Protein AF-A0A4R5GE78-F1 (afdb_monomer)

pLDDT: mean 82.16, std 12.87, range [42.41, 97.12]

Mean predicted aligned error: 16.61 Å

Secondary structure (DSSP, 8-state):
-----SHHHHHHHHHHHHHHHT-TT--HHHHHHHHHHHHHHHHHHH---S-----SHHHHHHHHHHHHHHHHHHHHHHHHHHHHHHHHHHHHHHHHHHHHHHHHHHHHHH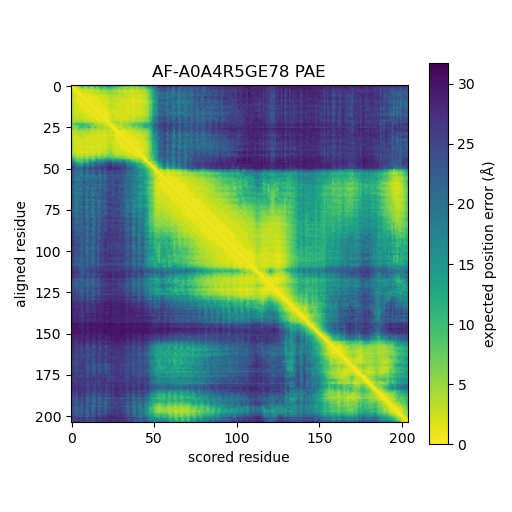--TT--EEE-SS-EEE---PPP-PPP-S-GGGS-TTTS-TT-------HHHHHHHEEEETTEEEETTT--B---TT------------PPP---

Structure (mmCIF, N/CA/C/O backbone):
data_AF-A0A4R5GE78-F1
#
_entry.id   AF-A0A4R5GE78-F1
#
loop_
_atom_site.group_PDB
_atom_site.id
_atom_site.type_symbol
_atom_site.label_atom_id
_atom_site.label_alt_id
_atom_site.label_comp_id
_atom_site.label_asym_id
_atom_site.label_entity_id
_atom_site.label_seq_id
_atom_site.pdbx_PDB_ins_code
_atom_site.Cartn_x
_atom_site.Cartn_y
_atom_site.Cartn_z
_atom_site.occupancy
_atom_site.B_iso_or_equiv
_atom_site.auth_seq_id
_atom_site.auth_comp_id
_atom_site.auth_asym_id
_atom_site.auth_atom_id
_atom_site.pdbx_PDB_model_num
ATOM 1 N N . MET A 1 1 ? -2.179 24.490 31.972 1.00 60.34 1 MET A N 1
ATOM 2 C CA . MET A 1 1 ? -2.503 24.981 30.614 1.00 60.34 1 MET A CA 1
ATOM 3 C C . MET A 1 1 ? -1.397 24.641 29.632 1.00 60.34 1 MET A C 1
ATOM 5 O O . MET A 1 1 ? -0.416 25.366 29.504 1.00 60.34 1 MET A O 1
ATOM 9 N N . THR A 1 2 ? -1.555 23.498 28.977 1.00 76.25 2 THR A N 1
ATOM 10 C CA . THR A 1 2 ? -0.694 23.026 27.890 1.00 76.25 2 THR A CA 1
ATOM 11 C C . THR A 1 2 ? -1.204 23.638 26.585 1.00 76.25 2 THR A C 1
ATOM 13 O O . THR A 1 2 ? -2.375 23.467 26.272 1.00 76.25 2 THR A O 1
ATOM 16 N N . THR A 1 3 ? -0.372 24.356 25.832 1.00 85.44 3 THR A N 1
ATOM 17 C CA . THR A 1 3 ? -0.759 24.931 24.528 1.00 85.44 3 THR A CA 1
ATOM 18 C C . THR A 1 3 ? -0.203 24.057 23.404 1.00 85.44 3 THR A C 1
ATOM 20 O O . THR A 1 3 ? 0.955 23.647 23.466 1.00 85.44 3 THR A O 1
ATOM 23 N N . ILE A 1 4 ? -1.021 23.748 22.394 1.00 89.06 4 ILE A N 1
ATOM 24 C CA . ILE A 1 4 ? -0.635 22.939 21.228 1.00 89.06 4 ILE A CA 1
ATOM 25 C C . ILE A 1 4 ? -0.447 23.880 20.038 1.00 89.06 4 ILE A C 1
ATOM 27 O O . ILE A 1 4 ? -1.388 24.556 19.641 1.00 89.06 4 ILE A O 1
ATOM 31 N N . GLU A 1 5 ? 0.752 23.916 19.458 1.00 87.25 5 GLU A N 1
ATOM 32 C CA . GLU A 1 5 ? 1.089 24.816 18.341 1.00 87.25 5 GLU A CA 1
ATOM 33 C C . GLU A 1 5 ? 1.357 24.049 17.032 1.00 87.25 5 GLU A C 1
ATOM 35 O O . GLU A 1 5 ? 1.307 24.612 15.940 1.00 87.25 5 GLU A O 1
ATOM 40 N N . THR A 1 6 ? 1.624 22.742 17.114 1.00 89.81 6 THR A N 1
ATOM 41 C CA . THR A 1 6 ? 1.999 21.896 15.969 1.00 89.81 6 THR A CA 1
ATOM 42 C C . THR A 1 6 ? 1.173 20.611 15.896 1.00 89.81 6 THR A C 1
ATOM 44 O O . THR A 1 6 ? 0.677 20.104 16.902 1.00 89.81 6 THR A O 1
ATOM 47 N N . HIS A 1 7 ? 1.071 20.028 14.696 1.00 86.38 7 HIS A N 1
ATOM 48 C CA . HIS A 1 7 ? 0.316 18.787 14.486 1.00 86.38 7 HIS A CA 1
ATOM 49 C C . HIS A 1 7 ? 0.937 17.579 15.214 1.00 86.38 7 HIS A C 1
ATOM 51 O O . HIS A 1 7 ? 0.228 16.679 15.654 1.00 86.38 7 HIS A O 1
ATOM 57 N N . GLU A 1 8 ? 2.259 17.567 15.389 1.00 90.62 8 GLU A N 1
ATOM 58 C CA . GLU A 1 8 ? 2.961 16.524 16.145 1.00 90.62 8 GLU A CA 1
ATOM 59 C C . GLU A 1 8 ? 2.615 16.584 17.642 1.00 90.62 8 GLU A C 1
ATOM 61 O O . GLU A 1 8 ? 2.296 15.561 18.247 1.00 90.62 8 GLU A O 1
ATOM 66 N N . GLN A 1 9 ? 2.568 17.791 18.221 1.00 91.62 9 GLN A N 1
ATOM 67 C CA . GLN A 1 9 ? 2.112 18.007 19.600 1.00 91.62 9 GLN A CA 1
ATOM 68 C C . GLN A 1 9 ? 0.644 17.607 19.787 1.00 91.62 9 GLN A C 1
ATOM 70 O O . GLN A 1 9 ? 0.288 17.052 20.822 1.00 91.62 9 GLN A O 1
ATOM 75 N N . TYR A 1 10 ? -0.196 17.836 18.777 1.00 91.31 10 TYR A N 1
ATOM 76 C CA . TYR A 1 10 ? -1.591 17.402 18.776 1.00 91.31 10 TYR A CA 1
ATOM 77 C C . TYR A 1 10 ? -1.736 15.874 18.829 1.00 91.31 10 TYR A C 1
ATOM 79 O O . TYR A 1 10 ? -2.500 15.352 19.643 1.00 91.31 10 TYR A O 1
ATOM 87 N N . LEU A 1 11 ? -0.981 15.142 18.003 1.00 92.19 11 LEU A N 1
ATOM 88 C CA . LEU A 1 11 ? -1.004 13.675 18.014 1.00 92.19 11 LEU A CA 1
ATOM 89 C C . LEU A 1 11 ? -0.501 13.117 19.351 1.00 92.19 11 LEU A C 1
ATOM 91 O O . LEU A 1 11 ? -1.124 12.213 19.909 1.00 92.19 11 LEU A O 1
ATOM 95 N N . ALA A 1 12 ? 0.570 13.699 19.897 1.00 92.31 12 ALA A N 1
ATOM 96 C CA . ALA A 1 12 ? 1.090 13.331 21.210 1.00 92.31 12 ALA A CA 1
ATOM 97 C C . ALA A 1 12 ? 0.071 13.604 22.332 1.00 92.31 12 ALA A C 1
ATOM 99 O O . ALA A 1 12 ? -0.123 12.758 23.204 1.00 92.31 12 ALA A O 1
ATOM 100 N N . ALA A 1 13 ? -0.632 14.741 22.285 1.00 91.12 13 ALA A N 1
ATOM 101 C CA . ALA A 1 13 ? -1.679 15.078 23.248 1.00 91.12 13 ALA A CA 1
ATOM 102 C C . ALA A 1 13 ? -2.866 14.106 23.174 1.00 91.12 13 ALA A C 1
ATOM 104 O O . ALA A 1 13 ? -3.353 13.665 24.213 1.00 91.12 13 ALA A O 1
ATOM 105 N N . LYS A 1 14 ? -3.296 13.706 21.967 1.00 92.38 14 LYS A N 1
ATOM 106 C CA . LYS A 1 14 ? -4.355 12.698 21.783 1.00 92.38 14 LYS A CA 1
ATOM 107 C C . LYS A 1 14 ? -3.970 11.332 22.329 1.00 92.38 14 LYS A C 1
ATOM 109 O O . LYS A 1 14 ? -4.778 10.688 22.994 1.00 92.38 14 LYS A O 1
ATOM 114 N N . GLN A 1 15 ? -2.743 10.898 22.059 1.00 93.12 15 GLN A N 1
ATOM 115 C CA . GLN A 1 15 ? -2.239 9.636 22.581 1.00 93.12 15 GLN A CA 1
ATOM 116 C C . GLN A 1 15 ? -2.170 9.670 24.115 1.00 93.12 15 GLN A C 1
ATOM 118 O O . GLN A 1 15 ? -2.665 8.757 24.769 1.00 93.12 15 GLN A O 1
ATOM 123 N N . ARG A 1 16 ? -1.665 10.768 24.688 1.00 91.44 16 ARG A N 1
ATOM 124 C CA . ARG A 1 16 ? -1.588 10.965 26.139 1.00 91.44 16 ARG A CA 1
ATOM 125 C C . ARG A 1 16 ? -2.962 11.019 26.809 1.00 91.44 16 ARG A C 1
ATOM 127 O O . ARG A 1 16 ? -3.132 10.439 27.876 1.00 91.44 16 ARG A O 1
ATOM 134 N N . PHE A 1 17 ? -3.935 11.685 26.190 1.00 92.19 17 PHE A N 1
ATOM 135 C CA . PHE A 1 17 ? -5.316 11.717 26.672 1.00 92.19 17 PHE A CA 1
ATOM 136 C C . PHE A 1 17 ? -5.906 10.303 26.735 1.00 92.19 17 PHE A C 1
ATOM 138 O O . PHE A 1 17 ? -6.470 9.922 27.753 1.00 92.19 17 PHE A O 1
ATOM 145 N N . HIS A 1 18 ? -5.707 9.498 25.687 1.00 89.06 18 HIS A N 1
ATOM 146 C CA . HIS A 1 18 ? -6.187 8.117 25.650 1.00 89.06 18 HIS A CA 1
ATOM 147 C C . HIS A 1 18 ? -5.519 7.221 26.704 1.00 89.06 18 HIS A C 1
ATOM 149 O O . HIS A 1 18 ? -6.178 6.379 27.304 1.00 89.06 18 HIS A O 1
ATOM 155 N N . GLU A 1 19 ? -4.222 7.410 26.948 1.00 91.06 19 GLU A N 1
ATOM 156 C CA . GLU A 1 19 ? -3.491 6.691 27.997 1.00 91.06 19 GLU A CA 1
ATOM 157 C C . GLU A 1 19 ? -3.991 7.046 29.403 1.00 91.06 19 GLU A C 1
ATOM 159 O O . GLU A 1 19 ? -4.100 6.161 30.248 1.00 91.06 19 GLU A O 1
ATOM 164 N N . LEU A 1 20 ? -4.292 8.323 29.658 1.00 89.19 20 LEU A N 1
ATOM 165 C CA . LEU A 1 20 ? -4.816 8.785 30.945 1.00 89.19 20 LEU A CA 1
ATOM 166 C C . LEU A 1 20 ? -6.263 8.339 31.166 1.00 89.19 20 LEU A C 1
ATOM 168 O O . LEU A 1 20 ? -6.591 7.898 32.256 1.00 89.19 20 LEU A O 1
ATOM 172 N N . ASP A 1 21 ? -7.108 8.378 30.140 1.00 87.50 21 ASP A N 1
ATOM 173 C CA . ASP A 1 21 ? -8.506 7.929 30.221 1.00 87.50 21 ASP A CA 1
ATOM 174 C C . ASP A 1 21 ? -8.623 6.433 30.583 1.00 87.50 21 ASP A C 1
ATOM 176 O O . ASP A 1 21 ? -9.570 5.999 31.234 1.00 87.50 21 ASP A O 1
ATOM 180 N N . GLN A 1 22 ? -7.611 5.635 30.227 1.00 89.19 22 GLN A N 1
ATOM 181 C CA . GLN A 1 22 ? -7.525 4.219 30.595 1.00 89.19 22 GLN A CA 1
ATOM 182 C C . GLN A 1 22 ? -6.991 3.968 32.015 1.00 89.19 22 GLN A C 1
ATOM 184 O O . GLN A 1 22 ? -7.049 2.834 32.497 1.00 89.19 22 GLN A O 1
ATOM 189 N N . GLN A 1 23 ? -6.457 4.983 32.698 1.00 90.00 23 GLN A N 1
ATOM 190 C CA . GLN A 1 23 ? -5.950 4.857 34.064 1.00 90.00 23 GLN A CA 1
ATOM 191 C C . GLN A 1 23 ? -7.056 5.175 35.077 1.00 90.00 23 GLN A C 1
ATOM 193 O O . GLN A 1 23 ? -7.615 6.265 35.086 1.00 90.00 23 GLN A O 1
ATOM 198 N N . ALA A 1 24 ? -7.332 4.239 35.991 1.00 74.94 24 ALA A N 1
ATOM 199 C CA . ALA A 1 24 ? -8.405 4.377 36.984 1.00 74.94 24 ALA A CA 1
ATOM 200 C C . ALA A 1 24 ? -8.218 5.553 37.971 1.00 74.94 24 ALA A C 1
ATOM 202 O O . ALA A 1 24 ? -9.205 6.057 38.499 1.00 74.94 24 ALA A O 1
ATOM 203 N N . ASP A 1 25 ? -6.974 5.999 38.186 1.00 83.12 25 ASP A N 1
ATOM 204 C CA . ASP A 1 25 ? -6.605 7.087 39.108 1.00 83.12 25 ASP A CA 1
ATOM 205 C C . ASP A 1 25 ? -6.179 8.376 38.375 1.00 83.12 25 ASP A C 1
ATOM 207 O O . ASP A 1 25 ? -5.467 9.216 38.935 1.00 83.12 25 ASP A O 1
ATOM 211 N N . ALA A 1 26 ? -6.552 8.539 37.103 1.00 83.56 26 ALA A N 1
ATOM 212 C CA . ALA A 1 26 ? -6.172 9.725 36.346 1.00 83.56 26 ALA A CA 1
ATOM 213 C C . ALA A 1 26 ? -6.749 11.005 36.964 1.00 83.56 26 ALA A C 1
ATOM 215 O O . ALA A 1 26 ? -7.922 11.074 37.336 1.00 83.56 26 ALA A O 1
ATOM 216 N N . SER A 1 27 ? -5.910 12.041 37.046 1.00 89.62 27 SER A N 1
ATOM 217 C CA . SER A 1 27 ? -6.323 13.351 37.544 1.00 89.62 27 SER A CA 1
ATOM 218 C C . SER A 1 27 ? -7.380 13.956 36.611 1.00 89.62 27 SER A C 1
ATOM 220 O O . SER A 1 27 ? -7.072 14.220 35.442 1.00 89.62 27 SER A O 1
ATOM 222 N N . PRO A 1 28 ? -8.602 14.244 37.102 1.00 86.31 28 PRO A N 1
ATOM 223 C CA . PRO A 1 28 ? -9.644 14.867 36.286 1.00 86.31 28 PRO A CA 1
ATOM 224 C C . PRO A 1 28 ? -9.225 16.233 35.729 1.00 86.31 28 PRO A C 1
ATOM 226 O O . PRO A 1 28 ? -9.647 16.620 34.641 1.00 86.31 28 PRO A O 1
ATOM 229 N N . GLU A 1 29 ? -8.366 16.954 36.454 1.00 88.38 29 GLU A N 1
ATOM 230 C CA . GLU A 1 29 ? -7.838 18.252 36.028 1.00 88.38 29 GLU A CA 1
ATOM 231 C C . GLU A 1 29 ? -6.901 18.115 34.820 1.00 88.38 29 GLU A C 1
ATOM 233 O O . GLU A 1 29 ? -6.983 18.910 33.888 1.00 88.38 29 GLU A O 1
ATOM 238 N N . GLU A 1 30 ? -6.060 17.075 34.781 1.00 86.75 30 GLU A N 1
ATOM 239 C CA . GLU A 1 30 ? -5.123 16.841 33.672 1.00 86.75 30 GLU A CA 1
ATOM 240 C C . GLU A 1 30 ? -5.860 16.411 32.395 1.00 86.75 30 GLU A C 1
ATOM 242 O O . GLU A 1 30 ? -5.552 16.898 31.304 1.00 86.75 30 GLU A O 1
ATOM 247 N N . LEU A 1 31 ? -6.883 15.558 32.532 1.00 87.00 31 LEU A N 1
ATOM 248 C CA . LEU A 1 31 ? -7.769 15.176 31.428 1.00 87.00 31 LEU A CA 1
ATOM 249 C C . LEU A 1 31 ? -8.521 16.387 30.865 1.00 87.00 31 LEU A C 1
ATOM 251 O O . LEU A 1 31 ? -8.582 16.564 29.648 1.00 87.00 31 LEU A O 1
ATOM 255 N N . SER A 1 32 ? -9.051 17.242 31.744 1.00 86.81 32 SER A N 1
ATOM 256 C CA . SER A 1 32 ? -9.764 18.463 31.357 1.00 86.81 32 SER A CA 1
ATOM 257 C C . SER A 1 32 ? -8.853 19.465 30.637 1.00 86.81 32 SER A C 1
ATOM 259 O O . SER A 1 32 ? -9.245 20.035 29.613 1.00 86.81 32 SER A O 1
ATOM 261 N N . ASP A 1 33 ? -7.629 19.668 31.131 1.00 88.44 33 ASP A N 1
ATOM 262 C CA . ASP A 1 33 ? -6.643 20.564 30.518 1.00 88.44 33 ASP A CA 1
ATOM 263 C C . ASP A 1 33 ? -6.216 20.065 29.126 1.00 88.44 33 ASP A C 1
ATOM 265 O O . ASP A 1 33 ? -6.156 20.852 28.177 1.00 88.44 33 ASP A O 1
ATOM 269 N N . LEU A 1 34 ? -5.960 18.759 28.978 1.00 89.19 34 LEU A N 1
ATOM 270 C CA . LEU A 1 34 ? -5.594 18.151 27.694 1.00 89.19 34 LEU A CA 1
ATOM 271 C C . LEU A 1 34 ? -6.744 18.191 26.689 1.00 89.19 34 LEU A C 1
ATOM 273 O O . LEU A 1 34 ? -6.526 18.569 25.538 1.00 89.19 34 LEU A O 1
ATOM 277 N N . ALA A 1 35 ? -7.963 17.853 27.115 1.00 88.56 35 ALA A N 1
ATOM 278 C CA . ALA A 1 35 ? -9.145 17.934 26.263 1.00 88.56 35 ALA A CA 1
ATOM 279 C C . ALA A 1 35 ? -9.354 19.363 25.742 1.00 88.56 35 ALA A C 1
ATOM 281 O O . ALA A 1 35 ? -9.563 19.559 24.546 1.00 88.56 35 ALA A O 1
ATOM 282 N N . SER A 1 36 ? -9.218 20.364 26.617 1.00 87.88 36 SER A N 1
ATOM 283 C CA . SER A 1 36 ? -9.362 21.778 26.251 1.00 87.88 36 SER A CA 1
ATOM 284 C C . SER A 1 36 ? -8.300 22.227 25.243 1.00 87.88 36 SER A C 1
ATOM 286 O O . SER A 1 36 ? -8.618 22.923 24.281 1.00 87.88 36 SER A O 1
ATOM 288 N N . ALA A 1 37 ? -7.047 21.799 25.421 1.00 88.25 37 ALA A N 1
ATOM 289 C CA . ALA A 1 37 ? -5.952 22.122 24.508 1.00 88.25 37 ALA A CA 1
ATOM 290 C C . ALA A 1 37 ? -6.121 21.475 23.122 1.00 88.25 37 ALA A C 1
ATOM 292 O O . ALA A 1 37 ? -5.881 22.120 22.100 1.00 88.25 37 ALA A O 1
ATOM 293 N N . ILE A 1 38 ? -6.558 20.210 23.084 1.00 88.38 38 ILE A N 1
ATOM 294 C CA . ILE A 1 38 ? -6.861 19.481 21.844 1.00 88.38 38 ILE A CA 1
ATOM 295 C C . ILE A 1 38 ? -8.002 20.177 21.100 1.00 88.38 38 ILE A C 1
ATOM 297 O O . ILE A 1 38 ? -7.873 20.435 19.905 1.00 88.38 38 ILE A O 1
ATOM 301 N N . LEU A 1 39 ? -9.081 20.522 21.808 1.00 84.38 39 LEU A N 1
ATOM 302 C CA . LEU A 1 39 ? -10.242 21.200 21.233 1.00 84.38 39 LEU A CA 1
ATOM 303 C C . LEU A 1 39 ? -9.879 22.569 20.650 1.00 84.38 39 LEU A C 1
ATOM 305 O O . LEU A 1 39 ? -10.253 22.851 19.515 1.00 84.38 39 LEU A O 1
ATOM 309 N N . ALA A 1 40 ? -9.110 23.386 21.375 1.00 84.62 40 ALA A N 1
ATOM 310 C CA . ALA A 1 40 ? -8.680 24.699 20.892 1.00 84.62 40 ALA A CA 1
ATOM 311 C C . ALA A 1 40 ? -7.857 24.601 19.593 1.00 84.62 40 ALA A C 1
ATOM 313 O O . ALA A 1 40 ? -8.084 25.361 18.652 1.00 84.62 40 ALA A O 1
ATOM 314 N N . TYR A 1 41 ? -6.947 23.623 19.504 1.00 82.88 41 TYR A N 1
ATOM 315 C CA . TYR A 1 41 ? -6.156 23.386 18.294 1.00 82.88 41 TYR A CA 1
ATOM 316 C C . TYR A 1 41 ? -7.009 22.879 17.117 1.00 82.88 41 TYR A C 1
ATOM 318 O O . TYR A 1 41 ? -6.819 23.304 15.975 1.00 82.88 41 TYR A O 1
ATOM 326 N N . GLU A 1 42 ? -7.968 21.982 17.371 1.00 81.75 42 GLU A N 1
ATOM 327 C CA . GLU A 1 42 ? -8.908 21.503 16.347 1.00 81.75 42 GLU A CA 1
ATOM 328 C C . GLU A 1 42 ? -9.822 22.627 15.834 1.00 81.75 42 GLU A C 1
ATOM 330 O O . GLU A 1 42 ? -10.112 22.698 14.638 1.00 81.75 42 GLU A O 1
ATOM 335 N N . GLU A 1 43 ? -10.241 23.536 16.709 1.00 75.00 43 GLU A N 1
ATOM 336 C CA . GLU A 1 43 ? -11.065 24.686 16.343 1.00 75.00 43 GLU A CA 1
ATOM 337 C C . GLU A 1 43 ? -10.292 25.678 15.458 1.00 75.00 43 GLU A C 1
ATOM 339 O O . GLU A 1 43 ? -10.798 26.086 14.410 1.00 75.00 43 GLU A O 1
ATOM 344 N N . GLU A 1 44 ? -9.044 25.997 15.818 1.00 73.00 44 GLU A N 1
ATOM 345 C CA . GLU A 1 44 ? -8.219 26.983 15.110 1.00 73.00 44 GLU A CA 1
ATOM 346 C C . GLU A 1 44 ? -7.686 26.474 13.759 1.00 73.00 44 GLU A C 1
ATOM 348 O O . GLU A 1 44 ? -7.692 27.207 12.768 1.00 73.00 44 GLU A O 1
ATOM 353 N N . VAL A 1 45 ? -7.251 25.210 13.683 1.00 66.31 45 VAL A N 1
ATOM 354 C CA . VAL A 1 45 ? -6.593 24.664 12.480 1.00 66.31 45 VAL A CA 1
ATOM 355 C C . VAL A 1 45 ? -7.577 23.988 11.525 1.00 66.31 45 VAL A C 1
ATOM 357 O O . VAL A 1 45 ? -7.379 24.016 10.309 1.00 66.31 45 VAL A O 1
ATOM 360 N N . ILE A 1 46 ? -8.633 23.361 12.051 1.00 57.25 46 ILE A N 1
ATOM 361 C CA . ILE A 1 46 ? -9.522 22.488 11.267 1.00 57.25 46 ILE A CA 1
ATOM 362 C C . ILE A 1 46 ? -10.909 23.133 11.066 1.00 57.25 46 ILE A C 1
ATOM 364 O O . ILE A 1 46 ? -11.654 22.717 10.177 1.00 57.25 46 ILE A O 1
ATOM 368 N N . GLY A 1 47 ? -11.252 24.198 11.805 1.00 49.75 47 GLY A N 1
ATOM 369 C CA . GLY A 1 47 ? -12.548 24.877 11.676 1.00 49.75 47 GLY A CA 1
ATOM 370 C C . GLY A 1 47 ? -13.715 23.987 12.114 1.00 49.75 47 GLY A C 1
ATOM 371 O O . GLY A 1 47 ? -14.772 23.958 11.472 1.00 49.75 47 GLY A O 1
ATOM 372 N N . VAL A 1 48 ? -13.505 23.199 13.172 1.00 48.41 48 VAL A N 1
ATOM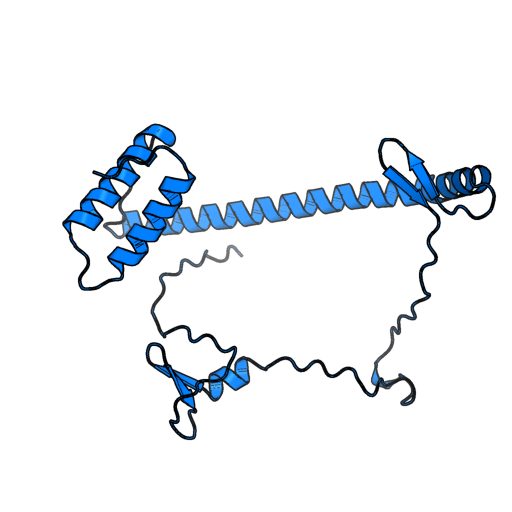 373 C CA . VAL A 1 48 ? -14.469 22.204 13.652 1.00 48.41 48 VAL A CA 1
ATOM 374 C C . VAL A 1 48 ? -15.633 22.909 14.353 1.00 48.41 48 VAL A C 1
ATOM 376 O O . VAL A 1 48 ? -15.515 23.391 15.473 1.00 48.41 48 VAL A O 1
ATOM 379 N N . LYS A 1 49 ? -16.793 22.958 13.682 1.00 51.09 49 LYS A N 1
ATOM 380 C CA . LYS A 1 49 ? -18.097 23.238 14.315 1.00 51.09 49 LYS A CA 1
ATOM 381 C C . LYS A 1 49 ? -18.318 22.276 15.495 1.00 51.09 49 LYS A C 1
ATOM 383 O O . LYS A 1 49 ? -17.862 21.139 15.383 1.00 51.09 49 LYS A O 1
ATOM 388 N N . PRO A 1 50 ? -19.029 22.692 16.568 1.00 51.59 50 PRO A N 1
ATOM 389 C CA . PRO A 1 50 ? -19.082 21.987 17.849 1.00 51.59 50 PRO A CA 1
ATOM 390 C C . PRO A 1 50 ? -19.236 20.480 17.669 1.00 51.59 50 PRO A C 1
ATOM 392 O O . PRO A 1 50 ? -20.102 20.034 16.909 1.00 51.59 50 PRO A O 1
ATOM 395 N N . ALA A 1 51 ? -18.341 19.749 18.340 1.00 62.78 51 ALA A N 1
ATOM 396 C CA . ALA A 1 51 ? -18.163 18.311 18.241 1.00 62.78 51 ALA A CA 1
ATOM 397 C C . ALA A 1 51 ? -19.517 17.597 18.198 1.00 62.78 51 ALA A C 1
ATOM 399 O O . ALA A 1 51 ? -20.333 17.704 19.112 1.00 62.78 51 ALA A O 1
ATOM 400 N N . PHE A 1 52 ? -19.767 16.894 17.098 1.00 70.00 52 PHE A N 1
ATOM 401 C CA . PHE A 1 52 ? -20.893 15.983 17.020 1.00 70.00 52 PHE A CA 1
ATOM 402 C C . PHE A 1 52 ? -20.693 14.893 18.080 1.00 70.00 52 PHE A C 1
ATOM 404 O O . PHE A 1 52 ? -19.703 14.164 18.037 1.00 70.00 52 PHE A O 1
ATOM 411 N N . GLU A 1 53 ? -21.620 14.797 19.028 1.00 84.31 53 GLU A N 1
ATOM 412 C CA . GLU A 1 53 ? -21.623 13.773 20.070 1.00 84.31 53 GLU A CA 1
ATOM 413 C C . GLU A 1 53 ? -22.651 12.687 19.730 1.00 84.31 53 GLU A C 1
ATOM 415 O O . GLU A 1 53 ? -23.795 12.982 19.372 1.00 84.31 53 GLU A O 1
ATOM 420 N N . VAL A 1 54 ? -22.245 11.422 19.860 1.00 85.44 54 VAL A N 1
ATOM 421 C CA . VAL A 1 54 ? -23.149 10.271 19.753 1.00 85.44 54 VAL A CA 1
ATOM 422 C C . VAL A 1 54 ? -23.807 10.056 21.111 1.00 85.44 54 VAL A C 1
ATOM 424 O O . VAL A 1 54 ? -23.174 9.550 22.032 1.00 85.44 54 VAL A O 1
ATOM 427 N N . ARG A 1 55 ? -25.073 10.448 21.239 1.00 90.38 55 ARG A N 1
ATOM 428 C CA . ARG A 1 55 ? -25.800 10.481 22.523 1.00 90.38 55 ARG A CA 1
ATOM 429 C C . ARG A 1 55 ? -27.099 9.678 22.533 1.00 90.38 55 ARG A C 1
ATOM 431 O O . ARG A 1 55 ? -27.654 9.405 23.592 1.00 90.38 55 ARG A O 1
ATOM 438 N N . ASP A 1 56 ? -27.603 9.325 21.360 1.00 91.38 56 ASP A N 1
ATOM 439 C CA . ASP A 1 56 ? -28.880 8.647 21.157 1.00 91.38 56 ASP A CA 1
ATOM 440 C C . ASP A 1 56 ? -28.791 7.670 19.970 1.00 91.38 56 ASP A C 1
ATOM 442 O O . ASP A 1 56 ? -27.773 7.583 19.277 1.00 91.38 56 ASP A O 1
ATOM 446 N N . LEU A 1 57 ? -29.850 6.885 19.751 1.00 91.81 57 LEU A N 1
ATOM 447 C CA . LEU A 1 57 ? -29.873 5.892 18.673 1.00 91.81 57 LEU A CA 1
ATOM 448 C C . LEU A 1 57 ? -29.786 6.534 17.282 1.00 91.81 57 LEU A C 1
ATOM 450 O O . LEU A 1 57 ? -29.201 5.936 16.381 1.00 91.81 57 LEU A O 1
ATOM 454 N N . ASP A 1 58 ? -30.310 7.746 17.112 1.00 86.81 58 ASP A N 1
ATOM 455 C CA . ASP A 1 58 ? -30.294 8.449 15.829 1.00 86.81 58 ASP A CA 1
ATOM 456 C C . ASP A 1 58 ? -28.872 8.910 15.478 1.00 86.81 58 ASP A C 1
ATOM 458 O O . ASP A 1 58 ? -28.380 8.675 14.372 1.00 86.81 58 ASP A O 1
ATOM 462 N N . THR A 1 59 ? -28.162 9.500 16.442 1.00 86.44 59 THR A N 1
ATOM 463 C CA . THR A 1 59 ? -26.757 9.905 16.295 1.00 86.44 59 THR A CA 1
ATOM 464 C C . THR A 1 59 ? -25.819 8.704 16.155 1.00 86.44 59 THR A C 1
ATOM 466 O O . THR A 1 59 ? -24.850 8.775 15.393 1.00 86.44 59 THR A O 1
ATOM 469 N N . LEU A 1 60 ? -26.130 7.571 16.795 1.00 87.12 60 LEU A N 1
ATOM 470 C CA . LEU A 1 60 ? -25.409 6.310 16.592 1.00 87.12 60 LEU A CA 1
ATOM 471 C C . LEU A 1 60 ? -25.655 5.731 15.191 1.00 87.12 60 LEU A C 1
ATOM 473 O O . LEU A 1 60 ? -24.709 5.293 14.534 1.00 87.12 60 LEU A O 1
ATOM 477 N N . SER A 1 61 ? -26.899 5.766 14.705 1.00 86.00 61 SER A N 1
ATOM 478 C CA . SER A 1 61 ? -27.249 5.340 13.345 1.00 86.00 61 SER A CA 1
ATOM 479 C C . SER A 1 61 ? -26.515 6.181 12.302 1.00 86.00 61 SER A C 1
ATOM 481 O O . SER A 1 61 ? -25.915 5.634 11.377 1.00 86.00 61 SER A O 1
ATOM 483 N N . TRP A 1 62 ? -26.488 7.504 12.484 1.00 87.56 62 TRP A N 1
ATOM 484 C CA . TRP A 1 62 ? -25.701 8.407 11.644 1.00 87.56 62 TRP A CA 1
ATOM 485 C C . TRP A 1 62 ? -24.208 8.053 11.663 1.00 87.56 62 TRP A C 1
ATOM 487 O O . TRP A 1 62 ? -23.573 8.014 10.610 1.00 87.56 62 TRP A O 1
ATOM 497 N N . TYR A 1 63 ? -23.638 7.751 12.835 1.00 88.62 63 TYR A N 1
ATOM 498 C CA . TYR A 1 63 ? -22.225 7.377 12.952 1.00 88.62 63 TYR A CA 1
ATOM 499 C C . TYR A 1 63 ? -21.914 6.099 12.162 1.00 88.62 63 TYR A C 1
ATOM 501 O O . TYR A 1 63 ? -20.935 6.055 11.412 1.00 88.62 63 TYR A O 1
ATOM 509 N N . VAL A 1 64 ? -22.771 5.080 12.280 1.00 90.19 64 VAL A N 1
ATOM 510 C CA . VAL A 1 64 ? -22.650 3.819 11.534 1.00 90.19 64 VAL A CA 1
ATOM 511 C C . VAL A 1 64 ? -22.763 4.051 10.026 1.00 90.19 64 VAL A C 1
ATOM 513 O O . VAL A 1 64 ? -21.937 3.535 9.270 1.00 90.19 64 VAL A O 1
ATOM 516 N N . GLU A 1 65 ? -23.728 4.861 9.585 1.00 86.00 65 GLU A N 1
ATOM 517 C CA . GLU A 1 65 ? -23.882 5.247 8.179 1.00 86.00 65 GLU A CA 1
ATOM 518 C C . GLU A 1 65 ? -22.603 5.913 7.655 1.00 86.00 65 GLU A C 1
ATOM 520 O O . GLU A 1 65 ? -22.046 5.485 6.645 1.00 86.00 65 GLU A O 1
ATOM 525 N N . LYS A 1 66 ? -22.066 6.902 8.380 1.00 87.81 66 LYS A N 1
ATOM 526 C CA . LYS A 1 66 ? -20.853 7.620 7.966 1.00 87.81 66 LYS A CA 1
ATOM 527 C C . LYS A 1 66 ? -19.621 6.724 7.934 1.00 87.81 66 LYS A C 1
ATOM 529 O O . LYS A 1 66 ? -18.819 6.840 7.008 1.00 87.81 66 LYS A O 1
ATOM 534 N N . GLN A 1 67 ? -19.468 5.812 8.893 1.00 89.69 67 GLN A N 1
ATOM 535 C CA . GLN A 1 67 ? -18.405 4.803 8.861 1.00 89.69 67 GLN A CA 1
ATOM 536 C C . GLN A 1 67 ? -18.523 3.905 7.622 1.00 89.69 67 GLN A C 1
ATOM 538 O O . GLN A 1 67 ? -17.531 3.680 6.927 1.00 89.69 67 GLN A O 1
ATOM 543 N N . SER A 1 68 ? -19.733 3.445 7.297 1.00 87.75 68 SER A N 1
ATOM 544 C CA . SER A 1 68 ? -19.992 2.626 6.106 1.00 87.75 68 SER A CA 1
ATOM 545 C C . SER A 1 68 ? -19.707 3.383 4.800 1.00 87.75 68 SER A C 1
ATOM 547 O O . SER A 1 68 ? -19.034 2.857 3.904 1.00 87.75 68 SER A O 1
ATOM 549 N N . ASP A 1 69 ? -20.136 4.645 4.709 1.00 87.25 69 ASP A N 1
ATOM 550 C CA . ASP A 1 69 ? -19.871 5.536 3.574 1.00 87.25 69 ASP A CA 1
ATOM 551 C C . ASP A 1 69 ? -18.367 5.713 3.341 1.00 87.25 69 ASP A C 1
ATOM 553 O O . ASP A 1 69 ? -17.873 5.602 2.211 1.00 87.25 69 ASP A O 1
ATOM 557 N N . LEU A 1 70 ? -17.622 5.985 4.418 1.00 88.50 70 LEU A N 1
ATOM 558 C CA . LEU A 1 70 ? -16.175 6.167 4.374 1.00 88.50 70 LEU A CA 1
ATOM 559 C C . LEU A 1 70 ? -15.460 4.871 3.988 1.00 88.50 70 LEU A C 1
ATOM 561 O O . LEU A 1 70 ? -14.592 4.905 3.115 1.00 88.50 70 LEU A O 1
ATOM 565 N N . ALA A 1 71 ? -15.858 3.727 4.548 1.00 87.81 71 ALA A N 1
ATOM 566 C CA . ALA A 1 71 ? -15.291 2.429 4.188 1.00 87.81 71 ALA A CA 1
ATOM 567 C C . ALA A 1 71 ? -15.506 2.115 2.695 1.00 87.81 71 ALA A C 1
ATOM 569 O O . ALA A 1 71 ? -14.589 1.682 1.991 1.00 87.81 71 ALA A O 1
ATOM 570 N N . SER A 1 72 ? -16.700 2.406 2.176 1.00 88.38 72 SER A N 1
ATOM 571 C CA . SER A 1 72 ? -17.036 2.247 0.756 1.00 88.38 72 SER A CA 1
ATOM 572 C C . SER A 1 72 ? -16.262 3.222 -0.133 1.00 88.38 72 SER A C 1
ATOM 574 O O . SER A 1 72 ? -15.820 2.875 -1.231 1.00 88.38 72 SER A O 1
ATOM 576 N N . LYS A 1 73 ? -16.041 4.455 0.336 1.00 89.00 73 LYS A N 1
ATOM 577 C CA . LYS A 1 73 ? -15.187 5.435 -0.345 1.00 89.00 73 LYS A CA 1
ATOM 578 C C . LYS A 1 73 ? -13.737 4.955 -0.433 1.00 89.00 73 LYS A C 1
ATOM 580 O O . LYS A 1 73 ? -13.168 5.047 -1.518 1.00 89.00 73 LYS A O 1
ATOM 585 N N . ILE A 1 74 ? -13.175 4.399 0.644 1.00 87.69 74 ILE A N 1
ATOM 586 C CA . ILE A 1 74 ? -11.822 3.817 0.652 1.00 87.69 74 ILE A CA 1
ATOM 587 C C . ILE A 1 74 ? -11.719 2.711 -0.401 1.00 87.69 74 ILE A C 1
ATOM 589 O O . ILE A 1 74 ? -10.879 2.809 -1.291 1.00 87.69 74 ILE A O 1
ATOM 593 N N . LYS A 1 75 ? -12.633 1.732 -0.391 1.00 90.88 75 LYS A N 1
ATOM 594 C CA . LYS A 1 75 ? -12.633 0.636 -1.377 1.00 90.88 75 LYS A CA 1
ATOM 595 C C . LYS A 1 75 ? -12.698 1.130 -2.824 1.00 90.88 75 LYS A C 1
ATOM 597 O O . LYS A 1 75 ? -12.008 0.600 -3.692 1.00 90.88 75 LYS A O 1
ATOM 602 N N . ARG A 1 76 ? -13.511 2.157 -3.107 1.00 93.06 76 ARG A N 1
ATOM 603 C CA . ARG A 1 76 ? -13.580 2.765 -4.448 1.00 93.06 76 ARG A CA 1
ATOM 604 C C . ARG A 1 76 ? -12.253 3.400 -4.853 1.00 93.06 76 ARG A C 1
ATOM 606 O O . ARG A 1 76 ? -11.823 3.203 -5.987 1.00 93.06 76 ARG A O 1
ATOM 613 N N . ILE A 1 77 ? -11.607 4.126 -3.942 1.00 93.38 77 ILE A N 1
ATOM 614 C CA . ILE A 1 77 ? -10.296 4.740 -4.190 1.00 93.38 77 ILE A CA 1
ATOM 615 C C . ILE A 1 77 ? -9.240 3.659 -4.434 1.00 93.38 77 ILE A C 1
ATOM 617 O O . ILE A 1 77 ? -8.488 3.762 -5.398 1.00 93.38 77 ILE A O 1
ATOM 621 N N . GLU A 1 78 ? -9.214 2.596 -3.630 1.00 94.12 78 GLU A N 1
ATOM 622 C CA . GLU A 1 78 ? -8.296 1.466 -3.817 1.00 94.12 78 GLU A CA 1
ATOM 623 C C . GLU A 1 78 ? -8.499 0.786 -5.175 1.00 94.12 78 GLU A C 1
ATOM 625 O O . GLU A 1 78 ? -7.533 0.537 -5.896 1.00 94.12 78 GLU A O 1
ATOM 630 N N . ALA A 1 79 ? -9.752 0.542 -5.570 1.00 93.88 79 ALA A N 1
ATOM 631 C CA . ALA A 1 79 ? -10.074 -0.043 -6.867 1.00 93.88 79 ALA A CA 1
ATOM 632 C C . ALA A 1 79 ? -9.639 0.859 -8.036 1.00 93.88 79 ALA A C 1
ATOM 634 O O . ALA A 1 79 ? -9.080 0.369 -9.023 1.00 93.88 79 ALA A O 1
ATOM 635 N N . GLN A 1 80 ? -9.854 2.173 -7.922 1.00 95.12 80 GLN A N 1
ATOM 636 C CA . GLN A 1 80 ? -9.402 3.157 -8.909 1.00 95.12 80 GLN A CA 1
ATOM 637 C C . GLN A 1 80 ? -7.875 3.211 -8.990 1.00 95.12 80 GLN A C 1
ATOM 639 O O . GLN A 1 80 ? -7.321 3.133 -10.085 1.00 95.12 80 GLN A O 1
ATOM 644 N N . ALA A 1 81 ? -7.185 3.267 -7.851 1.00 94.44 81 ALA A N 1
ATOM 645 C CA . ALA A 1 81 ? -5.728 3.260 -7.792 1.00 94.44 81 ALA A CA 1
ATOM 646 C C . ALA A 1 81 ? -5.151 1.974 -8.403 1.00 94.44 81 ALA A C 1
ATOM 648 O O . ALA A 1 81 ? -4.239 2.028 -9.227 1.00 94.44 81 ALA A O 1
ATOM 649 N N . ALA A 1 82 ? -5.729 0.815 -8.082 1.00 95.06 82 ALA A N 1
ATOM 650 C CA . ALA A 1 82 ? -5.332 -0.464 -8.663 1.00 95.06 82 ALA A CA 1
ATOM 651 C C . ALA A 1 82 ? -5.579 -0.527 -10.180 1.00 95.06 82 ALA A C 1
ATOM 653 O O . ALA A 1 82 ? -4.838 -1.196 -10.901 1.00 95.06 82 ALA A O 1
ATOM 654 N N . ALA A 1 83 ? -6.614 0.141 -10.697 1.00 96.00 83 ALA A N 1
ATOM 655 C CA . ALA A 1 83 ? -6.818 0.282 -12.138 1.00 96.00 83 ALA A CA 1
ATOM 656 C C . ALA A 1 83 ? -5.736 1.165 -12.778 1.00 96.00 83 ALA A C 1
ATOM 658 O O . ALA A 1 83 ? -5.095 0.726 -13.729 1.00 96.00 83 ALA A O 1
ATOM 659 N N . MET A 1 84 ? -5.455 2.336 -12.200 1.00 95.25 84 MET A N 1
ATOM 660 C CA . MET A 1 84 ? -4.415 3.247 -12.692 1.00 95.25 84 MET A CA 1
ATOM 661 C C . MET A 1 84 ? -3.031 2.589 -12.709 1.00 95.25 84 MET A C 1
ATOM 663 O O . MET A 1 84 ? -2.317 2.683 -13.702 1.00 95.25 84 MET A O 1
ATOM 667 N N . ILE A 1 85 ? -2.668 1.861 -11.648 1.00 96.50 85 ILE A N 1
ATOM 668 C CA . ILE A 1 85 ? -1.400 1.117 -11.585 1.00 96.50 85 ILE A CA 1
ATOM 669 C C . ILE A 1 85 ? -1.329 0.072 -12.703 1.00 96.50 85 ILE A C 1
ATOM 671 O O . ILE A 1 85 ? -0.292 -0.060 -13.349 1.00 96.50 85 ILE A O 1
ATOM 675 N N . ARG A 1 86 ? -2.423 -0.658 -12.965 1.00 95.56 86 ARG A N 1
ATOM 676 C CA . ARG A 1 86 ? -2.470 -1.637 -14.063 1.00 95.56 86 ARG A CA 1
ATOM 677 C C . ARG A 1 86 ? -2.293 -0.978 -15.426 1.00 95.56 86 ARG A C 1
ATOM 679 O O . ARG A 1 86 ? -1.605 -1.548 -16.267 1.00 95.56 86 ARG A O 1
ATOM 686 N N . ASP A 1 87 ? -2.888 0.187 -15.650 1.00 97.00 87 ASP A N 1
ATOM 687 C CA . ASP A 1 87 ? -2.762 0.893 -16.926 1.00 97.00 87 ASP A CA 1
ATOM 688 C C . ASP A 1 87 ? -1.344 1.437 -17.134 1.00 97.00 87 ASP A C 1
ATOM 690 O O . ASP A 1 87 ? -0.754 1.195 -18.184 1.00 97.00 87 ASP A O 1
ATOM 694 N N . VAL A 1 88 ? -0.728 2.024 -16.104 1.00 96.50 88 VAL A N 1
ATOM 695 C CA . VAL A 1 88 ? 0.687 2.436 -16.157 1.00 96.50 88 VAL A CA 1
ATOM 696 C C . VAL A 1 88 ? 1.609 1.233 -16.381 1.00 96.50 88 VAL A C 1
ATOM 698 O O . VAL A 1 88 ? 2.542 1.308 -17.180 1.00 96.50 88 VAL A O 1
ATOM 701 N N . GLN A 1 89 ? 1.343 0.092 -15.736 1.00 96.88 89 GLN A N 1
ATOM 702 C CA . GLN A 1 89 ? 2.125 -1.124 -15.966 1.00 96.88 89 GLN A CA 1
ATOM 703 C C . GLN A 1 89 ? 2.001 -1.607 -17.418 1.00 96.88 89 GLN A C 1
ATOM 705 O O . GLN A 1 89 ? 3.006 -1.947 -18.034 1.00 96.88 89 GLN A O 1
ATOM 710 N N . ARG A 1 90 ? 0.797 -1.564 -18.004 1.00 95.81 90 ARG A N 1
ATOM 711 C CA . ARG A 1 90 ? 0.590 -1.884 -19.427 1.00 95.81 90 ARG A CA 1
ATOM 712 C C . ARG A 1 90 ? 1.339 -0.931 -20.351 1.00 95.81 90 ARG A C 1
ATOM 714 O O . ARG A 1 90 ? 1.828 -1.364 -21.391 1.00 95.81 90 ARG A O 1
ATOM 721 N N . GLU A 1 91 ? 1.424 0.351 -20.007 1.00 97.12 91 GLU A N 1
ATOM 722 C CA . GLU A 1 91 ? 2.209 1.318 -20.778 1.00 97.12 91 GLU A CA 1
ATOM 723 C C . GLU A 1 91 ? 3.704 0.994 -20.739 1.00 97.12 91 GLU A 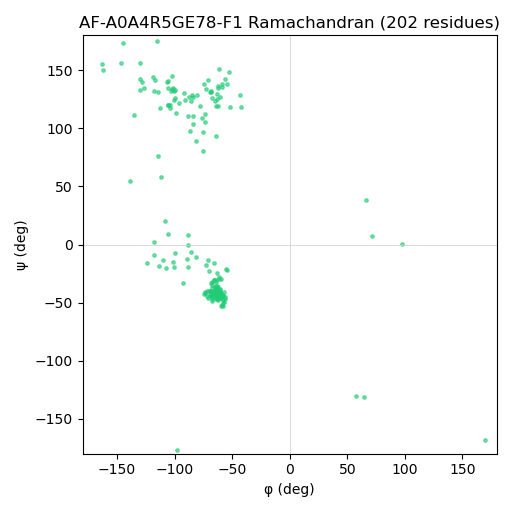C 1
ATOM 725 O O . GLU A 1 91 ? 4.351 1.006 -21.790 1.00 97.12 91 GLU A O 1
ATOM 730 N N . ILE A 1 92 ? 4.235 0.647 -19.561 1.00 94.44 92 ILE A N 1
ATOM 731 C CA . ILE A 1 92 ? 5.622 0.194 -19.385 1.00 94.44 92 ILE A CA 1
ATOM 732 C C . ILE A 1 92 ? 5.877 -1.062 -20.223 1.00 94.44 92 ILE A C 1
ATOM 734 O O . ILE A 1 92 ? 6.788 -1.069 -21.054 1.00 94.44 92 ILE A O 1
ATOM 738 N N . ASP A 1 93 ? 5.037 -2.086 -20.070 1.00 95.06 93 ASP A N 1
ATOM 739 C CA . ASP A 1 93 ? 5.157 -3.349 -20.801 1.00 95.06 93 ASP A CA 1
ATOM 740 C C . ASP A 1 93 ? 5.047 -3.115 -22.319 1.00 95.06 93 ASP A C 1
ATOM 742 O O . ASP A 1 93 ? 5.785 -3.693 -23.116 1.00 95.06 93 ASP A O 1
ATOM 746 N N . GLY A 1 94 ? 4.160 -2.210 -22.743 1.00 94.06 94 GLY A N 1
ATOM 747 C CA . GLY A 1 94 ? 3.994 -1.820 -24.140 1.00 94.06 94 GLY A CA 1
ATOM 748 C C . GLY A 1 94 ? 5.182 -1.033 -24.700 1.00 94.06 94 GLY A C 1
ATOM 749 O O . GLY A 1 94 ? 5.484 -1.137 -25.894 1.00 94.06 94 GLY A O 1
ATOM 750 N N . LEU A 1 95 ? 5.862 -0.229 -23.880 1.00 96.25 95 LEU A N 1
ATOM 751 C CA . LEU A 1 95 ? 7.109 0.442 -24.252 1.00 96.25 95 LEU A CA 1
ATOM 752 C C . LEU A 1 95 ? 8.234 -0.587 -24.433 1.00 96.25 95 LEU A C 1
ATOM 754 O O . LEU A 1 95 ? 8.924 -0.563 -25.454 1.00 96.25 95 LEU A O 1
ATOM 758 N N . GLU A 1 96 ? 8.377 -1.514 -23.486 1.00 94.69 96 GLU A N 1
ATOM 759 C CA . GLU A 1 96 ? 9.362 -2.596 -23.543 1.00 94.69 96 GLU A CA 1
ATOM 760 C C . GLU A 1 96 ? 9.119 -3.514 -24.748 1.00 94.69 96 GLU A C 1
ATOM 762 O O . GLU A 1 96 ? 10.047 -3.789 -25.508 1.00 94.69 96 GLU A O 1
ATOM 767 N N . TYR A 1 97 ? 7.871 -3.907 -25.007 1.00 93.56 97 TYR A N 1
ATOM 768 C CA . TYR A 1 97 ? 7.512 -4.738 -26.158 1.00 93.56 97 TYR A CA 1
ATOM 769 C C . TYR A 1 97 ? 7.868 -4.071 -27.496 1.00 93.56 97 TYR A C 1
ATOM 771 O O . TYR A 1 97 ? 8.465 -4.695 -28.375 1.00 93.56 97 TYR A O 1
ATOM 779 N N . ARG A 1 98 ? 7.535 -2.782 -27.658 1.00 95.88 98 ARG A N 1
ATOM 780 C CA . ARG A 1 98 ? 7.763 -2.051 -28.918 1.00 95.88 98 ARG A CA 1
ATOM 781 C C . ARG A 1 98 ? 9.232 -1.704 -29.141 1.00 95.88 98 ARG A C 1
ATOM 783 O O . ARG A 1 98 ? 9.730 -1.842 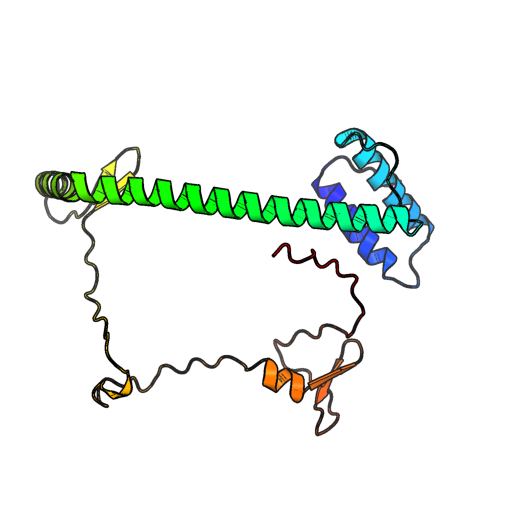-30.259 1.00 95.88 98 ARG A O 1
ATOM 790 N N . PHE A 1 99 ? 9.921 -1.248 -28.096 1.00 96.69 99 PHE A N 1
ATOM 791 C CA . PHE A 1 99 ? 11.230 -0.605 -28.227 1.00 96.69 99 PHE A CA 1
ATOM 792 C C . PHE A 1 99 ? 12.367 -1.338 -27.515 1.00 96.69 99 PHE A C 1
ATOM 794 O O . PHE A 1 99 ? 13.524 -0.995 -27.748 1.00 96.69 99 PHE A O 1
ATOM 801 N N . GLY A 1 100 ? 12.092 -2.360 -26.703 1.00 93.38 100 GLY A N 1
ATOM 802 C CA . GLY A 1 100 ? 13.101 -3.070 -25.911 1.00 93.38 100 GLY A CA 1
ATOM 803 C C . GLY A 1 100 ? 14.237 -3.639 -26.760 1.00 93.38 100 GLY A C 1
ATOM 804 O O . GLY A 1 100 ? 15.405 -3.401 -26.465 1.00 93.38 100 GLY A O 1
ATOM 805 N N . HIS A 1 101 ? 13.915 -4.284 -27.886 1.00 94.50 101 HIS A N 1
ATOM 806 C CA . HIS A 1 101 ? 14.927 -4.813 -28.810 1.00 94.50 101 HIS A CA 1
ATOM 807 C C . HIS A 1 101 ? 15.787 -3.708 -29.454 1.00 94.50 101 HIS A C 1
ATOM 809 O O . HIS A 1 101 ? 16.986 -3.891 -29.665 1.00 94.50 101 HIS A O 1
ATOM 815 N N . GLN A 1 102 ? 15.194 -2.546 -29.759 1.00 96.81 102 GLN A N 1
ATOM 816 C CA . GLN A 1 102 ? 15.915 -1.410 -30.342 1.00 96.81 102 GLN A CA 1
ATOM 817 C C . GLN A 1 102 ? 16.833 -0.775 -29.302 1.00 96.81 102 GLN A C 1
ATOM 819 O O . GLN A 1 102 ? 17.998 -0.515 -29.595 1.00 96.81 102 GLN A O 1
ATOM 824 N N . ALA A 1 103 ? 16.325 -0.584 -28.082 1.00 95.25 103 ALA A N 1
ATOM 825 C CA . ALA A 1 103 ? 17.088 -0.080 -26.952 1.00 95.25 103 ALA A CA 1
ATOM 826 C C . ALA A 1 103 ? 18.261 -1.009 -26.616 1.00 95.25 103 ALA A C 1
ATOM 828 O O . ALA A 1 103 ? 19.372 -0.533 -26.398 1.00 95.25 103 ALA A O 1
ATOM 829 N N . GLU A 1 104 ? 18.053 -2.329 -26.644 1.00 95.25 104 GLU A N 1
ATOM 830 C CA . GLU A 1 104 ? 19.121 -3.311 -26.458 1.00 95.25 104 GLU A CA 1
ATOM 831 C C . GLU A 1 104 ? 20.175 -3.230 -27.569 1.00 95.25 104 GLU A C 1
ATOM 833 O O . GLU A 1 104 ? 21.371 -3.216 -27.274 1.00 95.25 104 GLU A O 1
ATOM 838 N N . ARG A 1 105 ? 19.757 -3.157 -28.839 1.00 95.88 105 ARG A N 1
ATOM 839 C CA . ARG A 1 105 ? 20.680 -3.033 -29.977 1.00 95.88 105 ARG A CA 1
ATOM 840 C C . ARG A 1 105 ? 21.548 -1.783 -29.847 1.00 95.88 105 ARG A C 1
ATOM 842 O O . ARG A 1 105 ? 22.771 -1.891 -29.866 1.00 95.88 105 ARG A O 1
ATOM 849 N N . VAL A 1 106 ? 20.921 -0.627 -29.630 1.00 96.88 106 VAL A N 1
ATOM 850 C CA . VAL A 1 106 ? 21.621 0.654 -29.450 1.00 96.88 106 VAL A CA 1
ATOM 851 C C . VAL A 1 106 ? 22.535 0.606 -28.226 1.00 96.88 106 VAL A C 1
ATOM 853 O O . VAL A 1 106 ? 23.671 1.074 -28.285 1.00 96.88 106 VAL A O 1
ATOM 856 N N . LEU A 1 107 ? 22.090 -0.001 -27.122 1.00 95.69 107 LEU A N 1
ATOM 857 C CA . LEU A 1 107 ? 22.932 -0.205 -25.947 1.00 95.69 107 LEU A CA 1
ATOM 858 C C . LEU A 1 107 ? 24.180 -1.015 -26.309 1.00 95.69 107 LEU A C 1
ATOM 860 O O . LEU A 1 107 ? 25.285 -0.584 -26.001 1.00 95.69 107 LEU A O 1
ATOM 864 N N . ARG A 1 108 ? 24.029 -2.156 -26.989 1.00 94.62 108 ARG A N 1
ATOM 865 C CA . ARG A 1 108 ? 25.154 -3.017 -27.388 1.00 94.62 108 ARG A CA 1
ATOM 866 C C . ARG A 1 108 ? 26.146 -2.306 -28.307 1.00 94.62 108 ARG A C 1
ATOM 868 O O . ARG A 1 108 ? 27.341 -2.501 -28.127 1.00 94.62 108 ARG A O 1
ATOM 875 N N . GLU A 1 109 ? 25.671 -1.467 -29.225 1.00 95.69 109 GLU A N 1
ATOM 876 C CA . GLU A 1 109 ? 26.516 -0.656 -30.118 1.00 95.69 109 GLU A CA 1
ATOM 877 C C . GLU A 1 109 ? 27.345 0.395 -29.359 1.00 95.69 109 GLU A C 1
ATOM 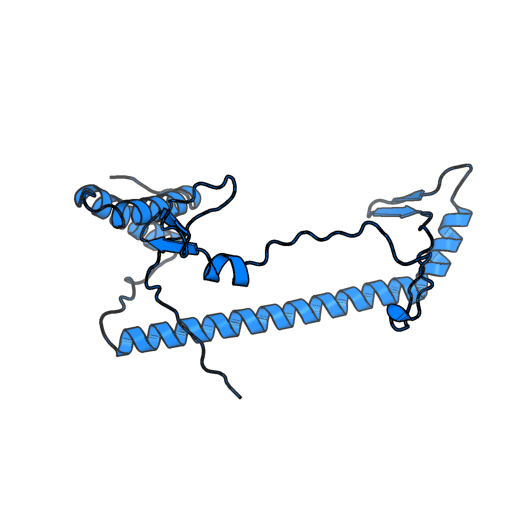879 O O . GLU A 1 109 ? 28.454 0.727 -29.771 1.00 95.69 109 GLU A O 1
ATOM 884 N N . ASN A 1 110 ? 26.833 0.893 -28.230 1.00 95.31 110 ASN A N 1
ATOM 885 C CA . ASN A 1 110 ? 27.471 1.945 -27.433 1.00 95.31 110 ASN A CA 1
ATOM 886 C C . ASN A 1 110 ? 28.247 1.420 -26.210 1.00 95.31 110 ASN A C 1
ATOM 888 O O . ASN A 1 110 ? 28.944 2.185 -25.535 1.00 95.31 110 ASN A O 1
ATOM 892 N N . LEU A 1 111 ? 28.152 0.126 -25.893 1.00 93.75 111 LEU A N 1
ATOM 893 C CA . LEU A 1 111 ? 28.963 -0.490 -24.845 1.00 93.75 111 LEU A CA 1
ATOM 894 C C . LEU A 1 111 ? 30.381 -0.745 -25.365 1.00 93.75 111 LEU A C 1
ATOM 896 O O . LEU A 1 111 ? 30.597 -1.526 -26.286 1.00 93.75 111 LEU A O 1
ATOM 900 N N . THR A 1 112 ? 31.375 -0.129 -24.725 1.00 88.12 112 THR A N 1
ATOM 901 C CA . THR A 1 112 ? 32.794 -0.356 -25.026 1.00 88.12 112 THR A CA 1
ATOM 902 C C . THR A 1 112 ? 33.465 -1.209 -23.944 1.00 88.12 112 THR A C 1
ATOM 904 O O . THR A 1 112 ? 33.305 -0.994 -22.736 1.00 88.12 112 THR A O 1
ATOM 907 N N . GLY A 1 113 ? 34.248 -2.203 -24.373 1.00 84.75 113 GLY A N 1
ATOM 908 C CA . GLY A 1 113 ? 35.028 -3.066 -23.483 1.00 84.75 113 GLY A CA 1
ATOM 909 C C . GLY A 1 113 ? 34.171 -3.937 -22.553 1.00 84.75 113 GLY A C 1
ATOM 910 O O . GLY A 1 113 ? 33.260 -4.629 -22.989 1.00 84.75 113 GLY A O 1
ATOM 911 N N . LYS A 1 114 ? 34.494 -3.941 -21.251 1.00 83.62 114 LYS A N 1
ATOM 912 C CA . LYS A 1 114 ? 33.831 -4.782 -20.229 1.00 83.62 114 LYS A CA 1
ATOM 913 C C . LYS A 1 114 ? 32.586 -4.139 -19.594 1.00 83.62 114 LYS A C 1
ATOM 915 O O . LYS A 1 114 ? 31.991 -4.741 -18.698 1.00 83.62 114 LYS A O 1
ATOM 920 N N . LYS A 1 115 ? 32.209 -2.916 -19.989 1.00 89.00 115 LYS A N 1
ATOM 921 C CA . LYS A 1 115 ? 31.058 -2.208 -19.405 1.00 89.00 115 LYS A CA 1
ATOM 922 C C . LYS A 1 115 ? 29.751 -2.873 -19.843 1.00 89.00 115 LYS A C 1
ATOM 924 O O . LYS A 1 115 ? 29.625 -3.308 -20.981 1.00 89.00 115 LYS A O 1
ATOM 929 N N . LYS A 1 116 ? 28.778 -2.948 -18.930 1.00 91.88 116 LYS A N 1
ATOM 930 C CA . LYS A 1 116 ? 27.458 -3.559 -19.180 1.00 91.88 116 LYS A CA 1
ATOM 931 C C . LYS A 1 116 ? 26.295 -2.579 -19.052 1.00 91.88 116 LYS A C 1
ATOM 933 O O . LYS A 1 116 ? 25.154 -3.002 -19.185 1.00 91.88 116 LYS A O 1
ATOM 938 N N . SER A 1 117 ? 26.554 -1.303 -18.780 1.00 94.94 117 SER A N 1
ATOM 939 C CA . SER A 1 117 ? 25.517 -0.291 -18.581 1.00 94.94 117 SER A CA 1
ATOM 940 C C . SER A 1 117 ? 25.938 1.091 -19.078 1.00 94.94 117 SER A C 1
ATOM 942 O O . SER A 1 117 ? 27.131 1.396 -19.155 1.00 94.94 117 SER A O 1
ATOM 944 N N . LEU A 1 118 ? 24.938 1.919 -19.390 1.00 95.12 118 LEU A N 1
ATOM 945 C CA . LEU A 1 118 ? 25.054 3.332 -19.746 1.00 95.12 118 LEU A CA 1
ATOM 946 C C . LEU A 1 118 ? 24.134 4.159 -18.843 1.00 95.12 118 LEU A C 1
ATOM 948 O O . LEU A 1 118 ? 22.982 3.788 -18.608 1.00 95.12 118 LEU A O 1
ATOM 952 N N . LYS A 1 119 ? 24.657 5.275 -18.330 1.00 95.62 119 LYS A N 1
ATOM 953 C CA . LYS A 1 119 ? 23.938 6.196 -17.445 1.00 95.62 119 LYS A CA 1
ATOM 954 C C . LYS A 1 119 ? 23.426 7.392 -18.247 1.00 95.62 119 LYS A C 1
ATOM 956 O O . LYS A 1 119 ? 24.188 8.008 -18.985 1.00 95.62 119 LYS A O 1
ATOM 961 N N . PHE A 1 120 ? 22.163 7.729 -18.044 1.00 95.56 120 PHE A N 1
ATOM 962 C CA . PHE A 1 120 ? 21.481 8.912 -18.556 1.00 95.56 120 PHE A CA 1
ATOM 963 C C . PHE A 1 120 ? 21.064 9.817 -17.393 1.00 95.56 120 PHE A C 1
ATOM 965 O O . PHE A 1 120 ? 21.214 9.456 -16.223 1.00 95.56 120 PHE A O 1
ATOM 972 N N . LEU A 1 121 ? 20.516 10.992 -17.708 1.00 97.06 121 LEU A N 1
ATOM 973 C CA . LEU A 1 121 ? 19.988 11.911 -16.699 1.00 97.06 121 LEU A CA 1
ATOM 974 C C . LEU A 1 121 ? 18.804 11.291 -15.933 1.00 97.06 121 LEU A C 1
ATOM 976 O O . LEU A 1 121 ? 18.711 11.442 -14.721 1.00 97.06 121 LEU A O 1
ATOM 980 N N . GLN A 1 122 ? 17.932 10.565 -16.637 1.00 95.31 122 GLN A N 1
ATOM 981 C CA . GLN A 1 122 ? 16.689 9.998 -16.103 1.00 95.31 122 GLN A CA 1
ATOM 982 C C . GLN A 1 122 ? 16.858 8.593 -15.507 1.00 95.31 122 GLN A C 1
ATOM 984 O O . GLN A 1 122 ? 15.949 8.091 -14.854 1.00 95.31 122 GLN A O 1
ATOM 989 N N . GLY A 1 123 ? 17.989 7.922 -15.745 1.00 95.12 123 GLY A N 1
ATOM 990 C CA . GLY A 1 123 ? 18.162 6.538 -15.313 1.00 95.12 123 GLY A CA 1
ATOM 991 C C . GLY A 1 123 ? 19.396 5.855 -15.885 1.00 95.12 123 GLY A C 1
ATOM 992 O O . GLY A 1 123 ? 20.285 6.484 -16.446 1.00 95.12 123 GLY A O 1
ATOM 993 N N . THR A 1 124 ? 19.477 4.539 -15.718 1.00 96.31 124 THR A N 1
ATOM 994 C CA . THR A 1 124 ? 20.569 3.709 -16.245 1.00 96.31 124 THR A CA 1
ATOM 995 C C . THR A 1 124 ? 19.972 2.525 -16.985 1.00 96.31 124 THR A C 1
ATOM 997 O O . THR A 1 124 ? 19.099 1.849 -16.447 1.00 96.31 124 THR A O 1
ATOM 1000 N N . ILE A 1 125 ? 20.467 2.248 -18.189 1.00 95.12 125 ILE A N 1
ATOM 1001 C CA . ILE A 1 125 ? 20.140 1.028 -18.930 1.00 95.12 125 ILE A CA 1
ATOM 1002 C C . ILE A 1 125 ? 21.345 0.088 -18.878 1.00 95.12 125 ILE A C 1
ATOM 1004 O O . ILE A 1 125 ? 22.493 0.531 -18.954 1.00 95.12 125 ILE A O 1
ATOM 1008 N N . GLY A 1 126 ? 21.120 -1.214 -18.728 1.00 94.75 126 GLY A N 1
ATOM 1009 C CA . GLY A 1 126 ? 22.217 -2.168 -18.656 1.00 94.75 126 GLY A CA 1
ATOM 1010 C C . GLY A 1 126 ? 21.802 -3.608 -18.897 1.00 94.75 126 GLY A C 1
ATOM 1011 O O . GLY A 1 126 ? 20.664 -4.002 -18.664 1.00 94.75 126 GLY A O 1
ATOM 1012 N N . LEU A 1 127 ? 22.765 -4.404 -19.343 1.00 93.69 127 LEU A N 1
ATOM 1013 C CA . LEU A 1 127 ? 22.629 -5.835 -19.547 1.00 93.69 127 LEU A CA 1
ATOM 1014 C C . LEU A 1 127 ? 22.970 -6.557 -18.243 1.00 93.69 127 LEU A C 1
ATOM 1016 O O . LEU A 1 127 ? 24.132 -6.610 -17.825 1.00 93.69 127 LEU A O 1
ATOM 1020 N N . ARG A 1 128 ? 21.962 -7.155 -17.609 1.00 91.12 128 ARG A N 1
ATOM 1021 C CA . ARG A 1 128 ? 22.157 -8.046 -16.461 1.00 91.12 128 ARG A CA 1
ATOM 1022 C C . ARG A 1 128 ? 22.033 -9.502 -16.886 1.00 91.12 128 ARG A C 1
ATOM 1024 O O . ARG A 1 128 ? 21.221 -9.845 -17.738 1.00 91.12 128 ARG A O 1
ATOM 1031 N N . LYS A 1 129 ? 22.829 -10.373 -16.264 1.00 87.19 129 LYS A N 1
ATOM 1032 C CA . LYS A 1 129 ? 22.648 -11.819 -16.402 1.00 87.19 129 LYS A CA 1
ATOM 1033 C C . LYS A 1 129 ? 21.579 -12.250 -15.403 1.00 87.19 129 LYS A C 1
ATOM 1035 O O . LYS A 1 129 ? 21.824 -12.209 -14.201 1.00 87.19 129 LYS A O 1
ATOM 1040 N N . THR A 1 130 ? 20.414 -12.646 -15.894 1.00 81.06 130 THR A N 1
ATOM 1041 C CA . THR A 1 130 ? 19.379 -13.266 -15.060 1.00 81.06 130 THR A CA 1
ATOM 1042 C C . THR A 1 130 ? 19.681 -14.764 -14.959 1.00 81.06 130 THR A C 1
ATOM 1044 O O . THR A 1 130 ? 19.920 -15.387 -15.998 1.00 81.06 130 THR A O 1
ATOM 1047 N N . PRO A 1 131 ? 19.737 -15.365 -13.755 1.00 77.19 131 PRO A N 1
ATOM 1048 C CA . PRO A 1 131 ? 19.867 -16.813 -13.639 1.00 77.19 131 PRO A CA 1
ATOM 1049 C C . PRO A 1 131 ? 18.639 -17.476 -14.270 1.00 77.19 131 PRO A C 1
ATOM 1051 O O . PRO A 1 131 ? 17.510 -17.039 -14.036 1.00 77.19 131 PRO A O 1
ATOM 1054 N N . GLY A 1 132 ? 18.858 -18.518 -15.072 1.00 80.31 132 GLY A N 1
ATOM 1055 C CA . GLY A 1 132 ? 17.762 -19.331 -15.589 1.00 80.31 132 GLY A CA 1
ATOM 1056 C C . GLY A 1 132 ? 16.970 -19.927 -14.426 1.00 80.31 132 GLY A C 1
ATOM 1057 O O . GLY A 1 132 ? 17.556 -20.392 -13.449 1.00 80.31 132 GLY A O 1
ATOM 1058 N N . ARG A 1 133 ? 15.643 -19.880 -14.513 1.00 75.88 133 ARG A N 1
ATOM 1059 C CA . ARG A 1 133 ? 14.736 -20.524 -13.561 1.00 75.88 133 ARG A CA 1
ATOM 1060 C C . ARG A 1 133 ? 13.935 -21.576 -14.307 1.00 75.88 133 ARG A C 1
ATOM 1062 O O . ARG A 1 133 ? 13.539 -21.345 -15.446 1.00 75.88 133 ARG A O 1
ATOM 1069 N N . VAL A 1 134 ? 13.694 -22.706 -13.657 1.00 70.81 134 VAL A N 1
ATOM 1070 C CA . VAL A 1 134 ? 12.785 -23.736 -14.160 1.00 70.81 134 VAL A CA 1
ATOM 1071 C C . VAL A 1 134 ? 11.464 -23.566 -13.424 1.00 70.81 134 VAL A C 1
ATOM 1073 O O . VAL A 1 134 ? 11.445 -23.518 -12.195 1.00 70.81 134 VAL A O 1
ATOM 1076 N N . LYS A 1 135 ? 10.372 -23.440 -14.176 1.00 70.44 135 LYS A N 1
ATOM 1077 C CA . LYS A 1 135 ? 9.014 -23.520 -13.644 1.00 70.44 135 LYS A CA 1
ATOM 1078 C C . LYS A 1 135 ? 8.494 -24.917 -13.960 1.00 70.44 135 LYS A C 1
ATOM 1080 O O . LYS A 1 135 ? 8.524 -25.329 -15.115 1.00 70.44 135 LYS 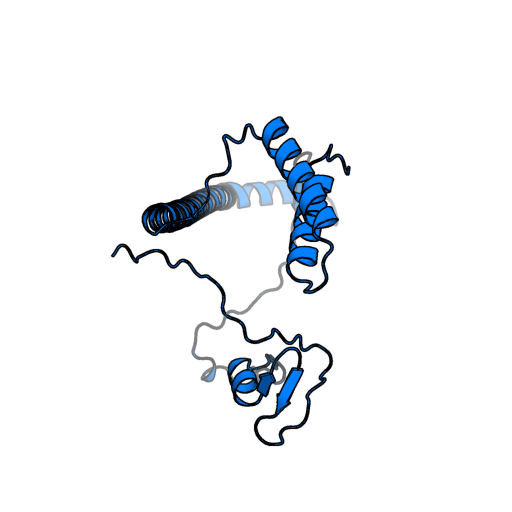A O 1
ATOM 1085 N N . PHE A 1 136 ? 8.069 -25.642 -12.936 1.00 72.69 136 PHE A N 1
ATOM 1086 C CA . PHE A 1 136 ? 7.407 -26.928 -13.096 1.00 72.69 136 PHE A CA 1
ATOM 1087 C C . PHE A 1 136 ? 5.893 -26.691 -13.062 1.00 72.69 136 PHE A C 1
ATOM 1089 O O . PHE A 1 136 ? 5.397 -26.083 -12.117 1.00 72.69 136 PHE A O 1
ATOM 1096 N N . GLU A 1 137 ? 5.182 -27.089 -14.120 1.00 75.62 137 GLU A N 1
ATOM 1097 C CA . GLU A 1 137 ? 3.734 -26.854 -14.288 1.00 75.62 137 GLU A CA 1
ATOM 1098 C C . GLU A 1 137 ? 2.883 -28.125 -14.073 1.00 75.62 137 GLU A C 1
ATOM 1100 O O . GLU A 1 137 ? 1.686 -28.107 -14.341 1.00 75.62 137 GLU A O 1
ATOM 1105 N N . GLY A 1 138 ? 3.487 -29.219 -13.588 1.00 71.56 138 GLY A N 1
ATOM 1106 C CA . GLY A 1 138 ? 2.805 -30.477 -13.244 1.00 71.56 138 GLY A CA 1
ATOM 1107 C C . GLY A 1 138 ? 2.483 -30.624 -11.749 1.00 71.56 138 GLY A C 1
ATOM 1108 O O . GLY A 1 138 ? 2.766 -29.725 -10.952 1.00 71.56 138 GLY A O 1
ATOM 1109 N N . ASP A 1 139 ? 1.923 -31.774 -11.352 1.00 73.00 139 ASP A N 1
ATOM 1110 C CA . ASP A 1 139 ? 1.739 -32.120 -9.934 1.00 73.00 139 ASP A CA 1
ATOM 1111 C C . ASP A 1 139 ? 3.111 -32.359 -9.292 1.00 73.00 139 ASP A C 1
ATOM 1113 O O . ASP A 1 139 ? 3.946 -33.091 -9.821 1.00 73.00 139 ASP A O 1
ATOM 1117 N N . ILE A 1 140 ? 3.358 -31.746 -8.134 1.00 68.69 140 ILE A N 1
ATOM 1118 C CA . ILE A 1 140 ? 4.616 -31.868 -7.390 1.00 68.69 140 ILE A CA 1
ATOM 1119 C C . ILE A 1 140 ? 5.006 -33.327 -7.097 1.00 68.69 140 ILE A C 1
ATOM 1121 O O . ILE A 1 140 ? 6.180 -33.611 -6.881 1.00 68.69 140 ILE A O 1
ATOM 1125 N N . ARG A 1 141 ? 4.043 -34.256 -7.109 1.00 67.31 141 ARG A N 1
ATOM 1126 C CA . ARG A 1 141 ? 4.261 -35.705 -6.956 1.00 67.31 141 ARG A CA 1
ATOM 1127 C C . ARG A 1 141 ? 4.957 -36.350 -8.155 1.00 67.31 141 ARG A C 1
ATOM 1129 O O . ARG A 1 141 ? 5.594 -37.386 -7.986 1.00 67.31 141 ARG A O 1
ATOM 1136 N N . ASP A 1 142 ? 4.867 -35.726 -9.325 1.00 70.19 142 ASP A N 1
ATOM 1137 C CA . ASP A 1 142 ? 5.509 -36.174 -10.562 1.00 70.19 142 ASP A CA 1
ATOM 1138 C C . ASP A 1 142 ? 6.957 -35.667 -10.672 1.00 70.19 142 ASP A C 1
ATOM 1140 O O . ASP A 1 142 ? 7.695 -36.056 -11.583 1.00 70.19 142 ASP A O 1
ATOM 1144 N N . LEU A 1 143 ? 7.395 -34.802 -9.745 1.00 66.06 143 LEU A N 1
ATOM 1145 C CA . LEU A 1 143 ? 8.801 -34.431 -9.649 1.00 66.06 143 LEU A CA 1
ATOM 1146 C C . LEU A 1 143 ? 9.610 -35.637 -9.154 1.00 66.06 143 LEU A C 1
ATOM 1148 O O . LEU A 1 143 ? 9.264 -36.242 -8.136 1.00 66.06 143 LEU A O 1
ATOM 1152 N N . PRO A 1 144 ? 10.726 -35.978 -9.825 1.00 65.75 144 PRO A N 1
ATOM 1153 C CA . PRO A 1 144 ? 11.589 -37.054 -9.370 1.00 65.75 144 PRO A CA 1
ATOM 1154 C C . PRO A 1 144 ? 12.007 -36.812 -7.916 1.00 65.75 144 PRO A C 1
ATOM 1156 O O . PRO A 1 144 ? 12.386 -35.696 -7.561 1.00 65.75 144 PRO A O 1
ATOM 1159 N N . LEU A 1 145 ? 12.022 -37.861 -7.088 1.00 57.09 145 LEU A N 1
ATOM 1160 C CA . LEU A 1 145 ? 12.377 -37.786 -5.660 1.00 57.09 145 LEU A CA 1
ATOM 1161 C C . LEU A 1 145 ? 13.764 -37.149 -5.400 1.00 57.09 145 LEU A C 1
ATOM 1163 O O . LEU A 1 145 ? 14.025 -36.652 -4.312 1.00 57.09 145 LEU A O 1
ATOM 1167 N N . ALA A 1 146 ? 14.648 -37.137 -6.405 1.00 52.66 146 ALA A N 1
ATOM 1168 C CA . ALA A 1 146 ? 15.951 -36.466 -6.373 1.00 52.66 146 ALA A CA 1
ATOM 1169 C C . ALA A 1 146 ? 15.871 -34.922 -6.456 1.00 52.66 146 ALA A C 1
ATOM 1171 O O . ALA 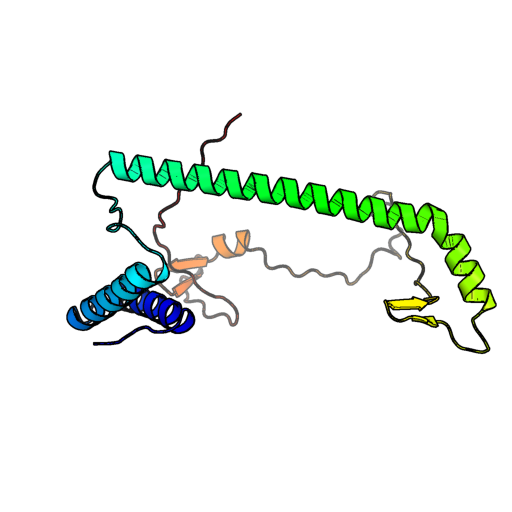A 1 146 ? 16.834 -34.242 -6.112 1.00 52.66 146 ALA A O 1
ATOM 1172 N N . VAL A 1 147 ? 14.737 -34.375 -6.908 1.00 56.00 147 VAL A N 1
ATOM 1173 C CA . VAL A 1 147 ? 14.417 -32.936 -6.993 1.00 56.00 147 VAL A CA 1
ATOM 1174 C C . VAL A 1 147 ? 13.498 -32.498 -5.844 1.00 56.00 147 VAL A C 1
ATOM 1176 O O . VAL A 1 147 ? 13.389 -31.303 -5.569 1.00 56.00 147 VAL A O 1
ATOM 1179 N N . ALA A 1 148 ? 12.869 -33.445 -5.137 1.00 52.38 148 ALA A N 1
ATOM 1180 C CA . ALA A 1 148 ? 12.121 -33.183 -3.912 1.00 52.38 148 ALA A CA 1
ATOM 1181 C C . ALA A 1 148 ? 13.090 -32.662 -2.837 1.00 52.38 148 ALA A C 1
ATOM 1183 O O . ALA A 1 148 ? 13.798 -33.414 -2.169 1.00 52.38 148 ALA A O 1
ATOM 1184 N N . MET A 1 149 ? 13.184 -31.336 -2.758 1.00 56.00 149 MET A N 1
ATOM 1185 C CA . MET A 1 149 ? 14.092 -30.603 -1.888 1.00 56.00 149 MET A CA 1
ATOM 1186 C C . MET A 1 149 ? 13.949 -31.094 -0.445 1.00 56.00 149 MET A C 1
ATOM 1188 O O . MET A 1 149 ? 12.884 -30.966 0.153 1.00 56.00 149 MET A O 1
ATOM 1192 N N . ARG A 1 150 ? 15.033 -31.643 0.115 1.00 50.59 150 ARG A N 1
ATOM 1193 C CA . ARG A 1 150 ? 15.079 -32.133 1.500 1.00 50.59 150 ARG A CA 1
ATOM 1194 C C . ARG A 1 150 ? 14.931 -31.025 2.552 1.00 50.59 150 ARG A C 1
ATOM 1196 O O . ARG A 1 150 ? 14.579 -31.350 3.675 1.00 50.59 150 ARG A O 1
ATOM 1203 N N . ASP A 1 151 ? 15.106 -29.749 2.192 1.00 54.72 151 ASP A N 1
ATOM 1204 C CA . ASP A 1 151 ? 15.258 -28.661 3.170 1.00 54.72 151 ASP A CA 1
ATOM 1205 C C . ASP A 1 151 ? 14.498 -27.368 2.808 1.00 54.72 151 ASP A C 1
ATOM 1207 O O . ASP A 1 151 ? 15.073 -26.282 2.769 1.00 54.72 151 ASP A O 1
ATOM 1211 N N . VAL A 1 152 ? 13.186 -27.441 2.560 1.00 50.00 152 VAL A N 1
ATOM 1212 C CA . VAL A 1 152 ? 12.323 -26.245 2.662 1.00 50.00 152 VAL A CA 1
ATOM 1213 C C . VAL A 1 152 ? 11.340 -26.450 3.807 1.00 50.00 152 VAL A C 1
ATOM 1215 O O . VAL A 1 152 ? 10.168 -26.761 3.617 1.00 50.00 152 VAL A O 1
ATOM 1218 N N . VAL A 1 153 ? 11.846 -26.304 5.030 1.00 48.47 153 VAL A N 1
ATOM 1219 C CA . VAL A 1 153 ? 11.022 -26.287 6.239 1.00 48.47 153 VAL A CA 1
ATOM 1220 C C . VAL A 1 153 ? 10.542 -24.854 6.460 1.00 48.47 153 VAL A C 1
ATOM 1222 O O . VAL A 1 153 ? 11.262 -24.015 6.996 1.00 48.47 153 VAL A O 1
ATOM 1225 N N . ILE A 1 154 ? 9.316 -24.551 6.036 1.00 50.00 154 ILE A N 1
ATOM 1226 C CA . ILE A 1 154 ? 8.620 -23.337 6.473 1.00 50.00 154 ILE A CA 1
ATOM 1227 C C . ILE A 1 154 ? 8.008 -23.652 7.844 1.00 50.00 154 ILE A C 1
ATOM 1229 O O . ILE A 1 154 ? 6.875 -24.120 7.933 1.00 50.00 154 ILE A O 1
ATOM 1233 N N . THR A 1 155 ? 8.747 -23.423 8.930 1.00 56.22 155 THR A N 1
ATOM 1234 C CA . THR A 1 155 ? 8.190 -23.460 10.294 1.00 56.22 155 THR A CA 1
ATOM 1235 C C . THR A 1 155 ? 7.370 -22.200 10.537 1.00 56.22 155 THR A C 1
ATOM 1237 O O . THR A 1 155 ? 7.843 -21.229 11.124 1.00 56.22 155 THR A O 1
ATOM 1240 N N . LYS A 1 156 ? 6.129 -22.190 10.049 1.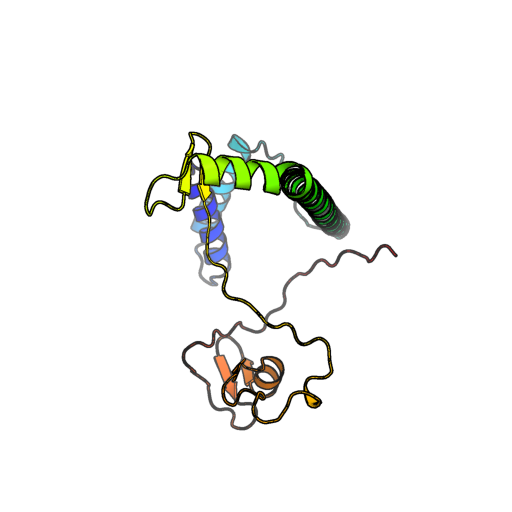00 65.31 156 LYS A N 1
ATOM 1241 C CA . LYS A 1 156 ? 5.127 -21.213 10.475 1.00 65.31 156 LYS A CA 1
ATOM 1242 C C . LYS A 1 156 ? 4.430 -21.763 11.716 1.00 65.31 156 LYS A C 1
ATOM 1244 O O . LYS A 1 156 ? 3.937 -22.887 11.689 1.00 65.31 156 LYS A O 1
ATOM 1249 N N . VAL A 1 157 ? 4.390 -20.979 12.791 1.00 68.75 157 VAL A N 1
ATOM 1250 C CA . VAL A 1 157 ? 3.587 -21.319 13.971 1.00 68.75 157 VAL A CA 1
ATOM 1251 C C . VAL A 1 157 ? 2.114 -21.295 13.567 1.00 68.75 157 VAL A C 1
ATOM 1253 O O . VAL A 1 157 ? 1.616 -20.294 13.045 1.00 68.75 157 VAL A O 1
ATOM 1256 N N . ASP A 1 158 ? 1.428 -22.414 13.776 1.00 75.44 158 ASP A N 1
ATOM 1257 C CA . ASP A 1 158 ? -0.009 -22.531 13.557 1.00 75.44 158 ASP A CA 1
ATOM 1258 C C . ASP A 1 158 ? -0.745 -21.823 14.703 1.00 75.44 158 ASP A C 1
ATOM 1260 O O . ASP A 1 158 ? -0.923 -22.371 15.791 1.00 75.44 158 ASP A O 1
ATOM 1264 N N . GLN A 1 159 ? -1.144 -20.575 14.454 1.00 78.12 159 GLN A N 1
ATOM 1265 C CA . GLN A 1 159 ? -1.857 -19.745 15.427 1.00 78.12 159 GLN A CA 1
ATOM 1266 C C . GLN A 1 159 ? -3.199 -20.355 15.845 1.00 78.12 159 GLN A C 1
ATOM 1268 O O . GLN A 1 159 ? -3.632 -20.160 16.975 1.00 78.12 159 GLN A O 1
ATOM 1273 N N . THR A 1 160 ? -3.861 -21.115 14.967 1.00 76.88 160 THR A N 1
ATOM 1274 C CA . THR A 1 160 ? -5.143 -21.748 15.295 1.00 76.88 160 THR A CA 1
ATOM 1275 C C . THR A 1 160 ? -4.957 -22.851 16.326 1.00 76.88 160 THR A C 1
ATOM 1277 O O . THR A 1 160 ? -5.773 -22.972 17.234 1.00 76.88 160 THR A O 1
ATOM 1280 N N . LYS A 1 161 ? -3.883 -23.641 16.212 1.00 79.81 161 LYS A N 1
ATOM 1281 C CA . LYS A 1 161 ? -3.526 -24.627 17.241 1.00 79.81 161 LYS A CA 1
ATOM 1282 C C . LYS A 1 161 ? -3.073 -23.948 18.525 1.00 79.81 161 LYS A C 1
ATOM 1284 O O . LYS A 1 161 ? -3.557 -24.311 19.586 1.00 79.81 161 LYS A O 1
ATOM 1289 N N . LEU A 1 162 ? -2.234 -22.919 18.420 1.00 78.69 162 LEU A N 1
ATOM 1290 C CA . LEU A 1 162 ? -1.764 -22.157 19.577 1.00 78.69 162 LEU A CA 1
ATOM 1291 C C . LEU A 1 162 ? -2.932 -21.586 20.405 1.00 78.69 162 LEU A C 1
ATOM 1293 O O . LEU A 1 162 ? -2.980 -21.780 21.612 1.00 78.69 162 LEU A O 1
ATOM 1297 N N . ASN A 1 163 ? -3.925 -20.976 19.754 1.00 79.62 163 ASN A N 1
ATOM 1298 C CA . ASN A 1 163 ? -5.100 -20.406 20.426 1.00 79.62 163 ASN A CA 1
ATOM 1299 C C . ASN A 1 163 ? -6.064 -21.461 21.003 1.00 79.62 163 ASN A C 1
ATOM 1301 O O . ASN A 1 163 ? -6.959 -21.109 21.762 1.00 79.62 163 ASN A O 1
ATOM 1305 N N . ARG A 1 164 ? -5.930 -22.742 20.628 1.00 81.81 164 ARG A N 1
ATOM 1306 C CA . ARG A 1 164 ? -6.695 -23.851 21.232 1.00 81.81 164 ARG A CA 1
ATOM 1307 C C . ARG A 1 164 ? -6.016 -24.445 22.460 1.00 81.81 164 ARG A C 1
ATOM 1309 O O . ARG A 1 164 ? -6.684 -25.132 23.219 1.00 81.81 164 ARG A O 1
ATOM 1316 N N . GLU A 1 165 ? -4.719 -24.209 22.610 1.00 81.00 165 GLU A N 1
ATOM 1317 C CA . GLU A 1 165 ? -3.872 -24.734 23.687 1.00 81.00 165 GLU A CA 1
ATOM 1318 C C . GLU A 1 165 ? -3.628 -23.680 24.778 1.00 81.00 165 GLU A C 1
ATOM 1320 O O . GLU A 1 165 ? -3.275 -24.015 25.905 1.00 81.00 165 GLU A O 1
ATOM 1325 N N . ILE A 1 166 ? -3.826 -22.397 24.456 1.00 81.81 166 ILE A N 1
ATOM 1326 C CA . ILE A 1 166 ? -3.569 -21.268 25.348 1.00 81.81 166 ILE A CA 1
ATOM 1327 C C . ILE A 1 166 ? -4.873 -20.551 25.697 1.00 81.81 166 ILE A C 1
ATOM 1329 O O . ILE A 1 166 ? -5.642 -20.169 24.818 1.00 81.81 166 ILE A O 1
ATOM 1333 N N . LYS A 1 167 ? -5.082 -20.304 26.990 1.00 81.12 167 LYS A N 1
ATOM 1334 C CA . LYS A 1 167 ? -6.127 -19.432 27.527 1.00 81.12 167 LYS A CA 1
ATOM 1335 C C . LYS A 1 167 ? -5.519 -18.101 27.953 1.00 81.12 167 LYS A C 1
ATOM 1337 O O . LYS A 1 167 ? -4.527 -18.091 28.676 1.00 81.12 167 LYS A O 1
ATOM 134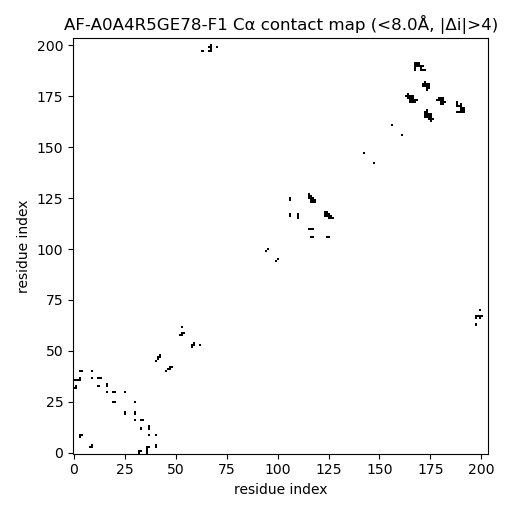2 N N . VAL A 1 168 ? -6.128 -16.989 27.561 1.00 81.06 168 VAL A N 1
ATOM 1343 C CA . VAL A 1 168 ? -5.731 -15.653 28.025 1.00 81.06 168 VAL A CA 1
ATOM 1344 C C . VAL A 1 168 ? -6.686 -15.210 29.130 1.00 81.06 168 VAL A C 1
ATOM 1346 O O . VAL A 1 168 ? -7.895 -15.350 28.995 1.00 81.06 168 VAL A O 1
ATOM 1349 N N . VAL A 1 169 ? -6.153 -14.713 30.245 1.00 78.12 169 VAL A N 1
ATOM 1350 C CA . VAL A 1 169 ? -6.942 -14.111 31.330 1.00 78.12 169 VAL A CA 1
ATOM 1351 C C . VAL A 1 169 ? -6.240 -12.828 31.757 1.00 78.12 169 VAL A C 1
ATOM 1353 O O . VAL A 1 169 ? -5.139 -12.878 32.309 1.00 78.12 169 VAL A O 1
ATOM 1356 N N . GLY A 1 170 ? -6.860 -11.677 31.481 1.00 79.31 170 GLY A N 1
ATOM 1357 C CA . GLY A 1 170 ? -6.193 -10.379 31.617 1.00 79.31 170 GLY A CA 1
ATOM 1358 C C . GLY A 1 170 ? -4.935 -10.326 30.745 1.00 79.31 170 GLY A C 1
ATOM 1359 O O . GLY A 1 170 ? -4.970 -10.727 29.585 1.00 79.31 170 GLY A O 1
ATOM 1360 N N . ASP A 1 171 ? -3.811 -9.906 31.322 1.00 77.88 171 ASP A N 1
ATOM 1361 C CA . ASP A 1 171 ? -2.540 -9.740 30.600 1.00 77.88 171 ASP A CA 1
ATOM 1362 C C . ASP A 1 171 ? -1.672 -11.010 30.553 1.00 77.88 171 ASP A C 1
ATOM 1364 O O . ASP A 1 171 ? -0.514 -10.969 30.134 1.00 77.88 171 ASP A O 1
ATOM 1368 N N . LYS A 1 172 ? -2.207 -12.151 31.005 1.00 80.19 172 LYS A N 1
ATOM 1369 C CA . LYS A 1 172 ? -1.456 -13.404 31.152 1.00 80.19 172 LYS A CA 1
ATOM 1370 C C . LYS A 1 172 ? -2.023 -14.518 30.283 1.00 80.19 172 LYS A C 1
ATOM 1372 O O . LYS A 1 172 ? -3.235 -14.648 30.116 1.00 80.19 172 LYS A O 1
ATOM 1377 N N . ALA A 1 173 ? -1.124 -15.345 29.756 1.00 79.81 173 ALA A N 1
ATOM 1378 C CA . ALA A 1 173 ? -1.442 -16.541 28.988 1.00 79.81 173 ALA A CA 1
ATOM 1379 C C . ALA A 1 173 ? -1.169 -17.798 29.823 1.00 79.81 173 ALA A C 1
ATOM 1381 O O . ALA A 1 173 ? -0.158 -17.879 30.515 1.00 79.81 173 ALA A O 1
ATOM 1382 N N . TYR A 1 174 ? -2.052 -18.786 29.727 1.00 80.19 174 TYR A N 1
ATOM 1383 C CA . TYR A 1 174 ? -2.002 -20.039 30.475 1.00 80.19 174 TYR A CA 1
ATOM 1384 C C . TYR A 1 174 ? -2.155 -21.225 29.529 1.00 80.19 174 TYR A C 1
ATOM 1386 O O . TYR A 1 174 ? -2.960 -21.159 28.600 1.00 80.19 174 TYR A O 1
ATOM 1394 N N . LEU A 1 175 ? -1.438 -22.324 29.769 1.00 81.06 175 LEU A N 1
ATOM 1395 C CA . LEU A 1 175 ? -1.713 -23.589 29.079 1.00 81.06 175 LEU A CA 1
ATOM 1396 C C . LEU A 1 175 ? -3.063 -24.139 29.545 1.00 81.06 175 LEU A C 1
ATOM 1398 O O . LEU A 1 175 ? -3.320 -24.224 30.744 1.00 81.06 175 LEU A O 1
ATOM 1402 N N . LEU A 1 176 ? -3.918 -24.545 28.609 1.00 79.25 176 LEU A N 1
ATOM 1403 C CA . LEU A 1 176 ? -5.228 -25.119 28.925 1.00 79.25 176 LEU A CA 1
ATOM 1404 C C . LEU A 1 176 ? -5.119 -26.482 29.615 1.00 79.25 176 LEU A C 1
ATOM 1406 O O . LEU A 1 176 ? -5.932 -26.776 30.487 1.00 79.25 176 LEU A O 1
ATOM 1410 N N . GLU A 1 177 ? -4.121 -27.292 29.253 1.00 78.25 177 GLU A N 1
ATOM 1411 C CA . GLU A 1 177 ? -3.932 -28.625 29.837 1.00 78.25 177 GLU A CA 1
ATOM 1412 C C . GLU A 1 177 ? -3.393 -28.580 31.273 1.00 78.25 177 GLU A C 1
ATOM 1414 O O . GLU A 1 177 ? -3.845 -29.346 32.122 1.00 78.25 177 GLU A O 1
ATOM 1419 N N . THR A 1 178 ? -2.430 -27.696 31.556 1.00 78.88 178 THR A N 1
ATOM 1420 C CA . THR A 1 178 ? -1.700 -27.686 32.838 1.00 78.88 178 THR A CA 1
ATOM 1421 C C . THR A 1 178 ? -2.079 -26.526 33.755 1.00 78.88 178 THR A C 1
ATOM 1423 O O . THR A 1 178 ? -1.845 -26.599 34.959 1.00 78.88 178 THR A O 1
ATOM 1426 N N . GLY A 1 179 ? -2.665 -25.454 33.216 1.00 75.50 179 GLY A N 1
ATOM 1427 C CA . GLY A 1 179 ? -2.924 -24.214 33.949 1.00 75.50 179 GLY A CA 1
ATOM 1428 C C . GLY A 1 179 ? -1.666 -23.395 34.258 1.00 75.50 179 GLY A C 1
ATOM 1429 O O . GLY A 1 179 ? -1.755 -22.409 34.989 1.00 75.50 179 GLY A O 1
ATOM 1430 N N . GLU A 1 180 ? -0.500 -23.779 33.730 1.00 81.19 180 GLU A N 1
ATOM 1431 C CA . GLU A 1 180 ? 0.757 -23.065 33.961 1.00 81.19 180 GLU A CA 1
ATOM 1432 C C . GLU A 1 180 ? 0.809 -21.752 33.173 1.00 81.19 180 GLU A C 1
ATOM 1434 O O . GLU A 1 180 ? 0.413 -21.692 32.006 1.00 81.19 180 GLU A O 1
ATOM 1439 N N . GLU A 1 181 ? 1.313 -20.700 33.822 1.00 78.31 181 GLU A N 1
ATOM 1440 C CA . GLU A 1 181 ? 1.540 -19.396 33.200 1.00 78.31 181 GLU A CA 1
ATOM 1441 C C . GLU A 1 181 ? 2.662 -19.497 32.159 1.00 78.31 181 GLU A C 1
ATOM 1443 O O . GLU A 1 181 ? 3.774 -19.947 32.442 1.00 78.31 181 GLU A O 1
ATOM 1448 N N . ILE A 1 182 ? 2.363 -19.053 30.943 1.00 73.50 182 ILE A N 1
ATOM 1449 C CA . ILE A 1 182 ? 3.270 -19.098 29.808 1.00 73.50 182 ILE A CA 1
ATOM 1450 C C . ILE A 1 182 ? 3.928 -17.733 29.620 1.00 73.50 182 ILE A C 1
ATOM 1452 O O . ILE A 1 182 ? 3.291 -16.774 29.188 1.00 73.50 182 ILE A O 1
ATOM 1456 N N . GLY A 1 183 ? 5.240 -17.679 29.839 1.00 58.62 183 GLY A N 1
ATOM 1457 C CA . GLY A 1 183 ? 6.095 -16.546 29.480 1.00 58.62 183 GLY A CA 1
ATOM 1458 C C . GLY A 1 183 ? 7.074 -16.896 28.359 1.00 58.62 183 GLY A C 1
ATOM 1459 O O . GLY A 1 183 ? 8.283 -16.833 28.573 1.00 58.62 183 GLY A O 1
ATOM 1460 N N . PHE A 1 184 ? 6.601 -17.326 27.180 1.00 63.97 184 PHE A N 1
ATOM 1461 C CA . PHE A 1 184 ? 7.521 -17.602 26.066 1.00 63.97 184 PHE A CA 1
ATOM 1462 C C . PHE A 1 184 ? 8.067 -16.296 25.459 1.00 63.97 184 PHE A C 1
ATOM 1464 O O . PHE A 1 184 ? 7.290 -15.387 25.152 1.00 63.97 184 PHE A O 1
ATOM 1471 N N . PRO A 1 185 ? 9.385 -16.201 25.206 1.00 63.09 185 PRO A N 1
ATOM 1472 C CA . PRO A 1 185 ? 9.972 -15.041 24.548 1.00 63.09 185 PRO A CA 1
ATOM 1473 C C . PRO A 1 185 ? 9.426 -14.893 23.120 1.00 63.09 185 PRO A C 1
ATOM 1475 O O . PRO A 1 185 ? 9.509 -15.817 22.313 1.00 63.09 185 PRO A O 1
ATOM 1478 N N . GLY A 1 186 ? 8.879 -13.714 22.810 1.00 66.31 186 GLY A N 1
ATOM 1479 C CA . GLY A 1 186 ? 8.330 -13.377 21.490 1.00 66.31 186 GLY A CA 1
ATOM 1480 C C . GLY A 1 186 ? 6.813 -13.535 21.340 1.00 66.31 186 GLY A C 1
ATOM 1481 O O . GLY A 1 186 ? 6.296 -13.242 20.264 1.00 66.31 186 GLY A O 1
ATOM 1482 N N . LEU A 1 187 ? 6.091 -13.955 22.387 1.00 67.50 187 LEU A N 1
ATOM 1483 C CA . LEU A 1 187 ? 4.628 -13.890 22.417 1.00 67.50 187 LEU A CA 1
ATOM 1484 C C . LEU A 1 187 ? 4.164 -12.574 23.051 1.00 67.50 187 LEU A C 1
ATOM 1486 O O . LEU A 1 187 ? 4.603 -12.207 24.138 1.00 67.50 187 LEU A O 1
ATOM 1490 N N . THR A 1 188 ? 3.249 -11.882 22.377 1.00 76.12 188 THR A N 1
ATOM 1491 C CA . THR A 1 188 ? 2.540 -10.719 22.922 1.00 76.12 188 THR A CA 1
ATOM 1492 C C . THR A 1 188 ? 1.117 -11.140 23.259 1.00 76.12 188 THR A C 1
ATOM 1494 O O . THR A 1 188 ? 0.381 -11.585 22.378 1.00 76.12 188 THR A O 1
ATOM 1497 N N . VAL A 1 189 ? 0.736 -11.017 24.530 1.00 77.88 189 VAL A N 1
ATOM 1498 C CA . VAL A 1 189 ? -0.624 -11.306 24.996 1.00 77.88 189 VAL A CA 1
ATOM 1499 C C . VAL A 1 189 ? -1.482 -10.067 24.766 1.00 77.88 189 VAL A C 1
ATOM 1501 O O . VAL A 1 189 ? -1.108 -8.969 25.163 1.00 77.88 189 VAL A O 1
ATOM 1504 N N . THR A 1 190 ? -2.615 -10.233 24.085 1.00 78.44 190 THR A N 1
ATOM 1505 C CA . THR A 1 190 ? -3.653 -9.197 24.007 1.00 78.44 190 THR A CA 1
ATOM 1506 C C . THR A 1 190 ? -4.799 -9.644 24.908 1.00 78.44 190 THR A C 1
ATOM 1508 O O . THR A 1 190 ? -5.319 -10.736 24.659 1.00 78.44 190 THR A O 1
ATOM 1511 N N . PRO A 1 191 ? -5.175 -8.865 25.936 1.00 80.00 191 PRO A N 1
ATOM 1512 C CA . PRO A 1 191 ? -6.229 -9.255 26.861 1.00 80.00 191 PRO A CA 1
ATOM 1513 C C . PRO A 1 191 ? -7.566 -9.427 26.139 1.00 80.00 191 PRO A C 1
ATOM 1515 O O . PRO A 1 191 ? -7.845 -8.770 25.129 1.00 80.00 191 PRO A O 1
ATOM 1518 N N . GLU A 1 192 ? -8.401 -10.315 26.677 1.00 77.88 192 GLU A N 1
ATOM 1519 C CA . GLU A 1 192 ? -9.792 -10.426 26.248 1.00 77.88 192 GLU A CA 1
ATOM 1520 C C . GLU A 1 192 ? -10.524 -9.116 26.567 1.00 77.88 192 GLU A C 1
ATOM 1522 O O . GLU A 1 192 ? -10.444 -8.595 27.679 1.00 77.88 192 GLU A O 1
ATOM 1527 N N . GLY A 1 193 ? -11.224 -8.569 25.577 1.00 77.88 193 GLY A N 1
ATOM 1528 C CA . GLY A 1 193 ? -11.962 -7.325 25.722 1.00 77.88 193 GLY A CA 1
ATOM 1529 C C . GLY A 1 193 ? -12.996 -7.164 24.621 1.00 77.88 193 GLY A C 1
ATOM 1530 O O . GLY A 1 193 ? -12.825 -7.653 23.500 1.00 77.88 193 GLY A O 1
ATOM 1531 N N . GLU A 1 194 ? -14.078 -6.467 24.943 1.00 78.06 194 GLU A N 1
ATOM 1532 C CA . GLU A 1 194 ? -15.092 -6.098 23.967 1.00 78.06 194 GLU A CA 1
ATOM 1533 C C . GLU A 1 194 ? -14.614 -4.872 23.187 1.00 78.06 194 GLU A C 1
ATOM 1535 O O . GLU A 1 194 ? -14.183 -3.871 23.759 1.00 78.06 194 GLU A O 1
ATOM 1540 N N . LYS A 1 195 ? -14.663 -4.953 21.856 1.00 83.56 195 LYS A N 1
ATOM 1541 C CA . LYS A 1 195 ? -14.347 -3.830 20.971 1.00 83.56 195 LYS A CA 1
ATOM 1542 C C . LYS A 1 195 ? -15.581 -3.477 20.164 1.00 83.56 195 LYS A C 1
ATOM 1544 O O . LYS A 1 195 ? -16.198 -4.354 19.558 1.00 83.56 195 LYS A O 1
ATOM 1549 N N . VAL A 1 196 ? -15.903 -2.187 20.115 1.00 79.44 196 VAL A N 1
ATOM 1550 C CA . VAL A 1 196 ? -16.914 -1.673 19.189 1.00 79.44 196 VAL A CA 1
ATOM 1551 C C . VAL A 1 196 ? -16.443 -1.967 17.768 1.00 79.44 196 VAL A C 1
ATOM 1553 O O . VAL A 1 196 ? -15.321 -1.628 17.391 1.00 79.44 196 VAL A O 1
ATOM 1556 N N . PHE A 1 197 ? -17.299 -2.605 16.976 1.00 85.81 197 PHE A N 1
ATOM 1557 C CA . PHE A 1 197 ? -17.048 -2.842 15.562 1.00 85.81 197 PHE A CA 1
ATOM 1558 C C . PHE A 1 197 ? -18.243 -2.356 14.746 1.00 85.81 197 PHE A C 1
ATOM 1560 O O . PHE A 1 197 ? -19.395 -2.552 15.125 1.00 85.81 197 PHE A O 1
ATOM 1567 N N . VAL A 1 198 ? -17.963 -1.738 13.600 1.00 82.50 198 VAL A N 1
ATOM 1568 C CA . VAL A 1 198 ? -18.977 -1.383 12.606 1.00 82.50 198 VAL A CA 1
ATOM 1569 C C . VAL A 1 198 ? -18.717 -2.232 11.372 1.00 82.50 198 VAL A C 1
ATOM 1571 O O . VAL A 1 198 ? -17.653 -2.148 10.758 1.00 82.50 198 VAL A O 1
ATOM 1574 N N . LYS A 1 199 ? -19.678 -3.085 11.017 1.00 82.56 199 LYS A N 1
ATOM 1575 C CA . LYS A 1 199 ? -19.628 -3.891 9.797 1.00 82.56 199 LYS A CA 1
ATOM 1576 C C . LYS A 1 199 ? -20.570 -3.267 8.776 1.00 82.56 199 LYS A C 1
ATOM 1578 O O . LYS A 1 199 ? -21.771 -3.205 9.018 1.00 82.56 199 LYS A O 1
ATOM 1583 N N . ALA A 1 200 ? -20.026 -2.821 7.645 1.00 76.56 200 ALA A N 1
ATOM 1584 C CA . ALA A 1 200 ? -20.847 -2.373 6.526 1.00 76.56 200 ALA A CA 1
ATOM 1585 C C . ALA A 1 200 ? -21.770 -3.518 6.070 1.00 76.56 200 ALA A C 1
ATOM 1587 O O . ALA A 1 200 ? -21.332 -4.675 5.998 1.00 76.56 200 ALA A O 1
ATOM 1588 N N . GLY A 1 201 ? -23.033 -3.200 5.777 1.00 72.75 201 GLY A N 1
ATOM 1589 C CA . GLY A 1 201 ? -23.947 -4.143 5.137 1.00 72.75 201 GLY A CA 1
ATOM 1590 C C . GLY A 1 201 ? -23.354 -4.633 3.815 1.00 72.75 201 GLY A C 1
ATOM 1591 O O . GLY A 1 201 ? -22.673 -3.876 3.122 1.00 72.75 201 GLY A O 1
ATOM 1592 N N . GLN A 1 202 ? -23.550 -5.910 3.487 1.00 66.31 202 GLN A N 1
ATOM 1593 C CA . GLN A 1 202 ? -23.237 -6.386 2.143 1.00 66.31 202 GLN A CA 1
ATOM 1594 C C . GLN A 1 202 ? -24.321 -5.842 1.211 1.00 66.31 202 GLN A C 1
ATOM 1596 O O . GLN A 1 202 ? -25.486 -6.195 1.359 1.00 66.31 202 GLN A O 1
ATOM 1601 N N . GLU A 1 203 ? -23.945 -4.935 0.314 1.00 55.59 203 GLU A N 1
ATOM 1602 C CA . GLU A 1 203 ? -24.732 -4.678 -0.889 1.00 55.59 203 GLU A CA 1
ATOM 1603 C C . GLU A 1 203 ? -24.448 -5.852 -1.836 1.00 55.59 203 GLU A C 1
ATOM 1605 O O . GLU A 1 203 ? -23.310 -6.007 -2.289 1.00 55.59 203 GLU A O 1
ATOM 1610 N N . ASP A 1 204 ? -25.443 -6.725 -2.015 1.00 42.41 204 ASP A N 1
ATOM 1611 C CA . ASP A 1 204 ? -25.436 -7.808 -3.011 1.00 42.41 204 ASP A CA 1
ATOM 1612 C C . ASP A 1 204 ? -25.574 -7.257 -4.442 1.00 42.41 204 ASP A C 1
ATOM 1614 O O . ASP A 1 204 ? -26.366 -6.303 -4.646 1.00 42.41 204 ASP A O 1
#

Radius of gyration: 29.58 Å; Cα contacts (8 Å, |Δi|>4): 108; chains: 1; bounding box: 65×65×69 Å

Solvent-accessible surface area (backbone atoms only — not comparable to full-atom values): 12960 Å² total; per-residue (Å²): 134,64,84,55,90,46,74,67,54,44,53,52,49,53,53,49,49,56,58,40,73,71,39,96,82,51,57,67,66,58,52,50,41,50,52,51,28,52,49,54,42,42,37,73,76,68,66,58,68,81,80,88,70,75,82,49,73,67,45,44,50,50,50,52,50,51,53,35,53,49,52,53,50,50,54,52,50,52,53,50,50,55,48,52,52,50,52,54,50,50,51,52,52,52,47,44,71,75,40,40,69,57,54,49,50,55,47,61,75,69,48,63,87,90,54,50,63,53,81,55,97,92,48,70,54,65,72,75,86,75,79,89,80,86,84,83,91,69,62,77,84,76,51,56,76,90,69,57,71,92,79,78,81,80,85,70,82,59,61,72,60,50,62,72,45,42,43,68,59,57,83,43,39,23,34,66,90,79,64,47,77,58,84,62,91,92,69,82,75,76,49,81,75,92,72,95,78,86,79,65,78,84,85,128

Sequence (204 aa):
MTTIETHEQYLAAKQRFHELDQQADASPEELSDLASAILAYEEEVIGVKPAFEVRDLDTLSWYVEKQSDLASKIKRIEAQAAAMIRDVQREIDGLEYRFGHQAERVLRENLTGKKKSLKFLQGTIGLRKTPGRVKFEGDIRDLPLAVAMRDVVITKVDQTKLNREIKVVGDKAYLLETGEEIGFPGLTVTPEGEKVFVKAGQED

Foldseek 3Di:
DDADDDPVSLVVLVVVLVVLVPDPPRDPVSNVVSVVRNVVCCCVPVVDDPDQDQDDPVSVVVVLVVVLVVVVVVVVVVVVVVVVVVVVVVVVVVCCVVCVVVVVVVQVVPDDDPDFWDDDPVGIDGDDDDDDDDDDPDDPVPPPPVPVDPDPDPPDPPVVVVVVQWDAAAQWIAGPVPRDTDDDPPDGDDHDDDDDDRDHDDPD